Protein AF-A0A8J6TR91-F1 (afdb_monomer_lite)

Organism: NCBI:txid1987501

Sequence (189 aa):
MDRKFLSDLGLEKEAIDKILDQNGSEITTLKTQIKTKEVEIGTLRADLTDANNKVADLSKVDVEDLQTQLANEKAARVKDRQTWNLSSVLTKAGCKDTDYVMYKLGDNVEFDENGAVKDPEALLSSVKEAYASQFEAEQPGGTGSIGNFQRNRSTGKTITKEEFKAMGYLDRAKLQSDDPDTYNELAKE

Structure (mmCIF, N/CA/C/O backbone):
data_AF-A0A8J6TR91-F1
#
_entry.id   AF-A0A8J6TR91-F1
#
loop_
_atom_site.group_PDB
_atom_site.id
_atom_site.type_symbol
_atom_site.label_atom_id
_atom_site.label_alt_id
_atom_site.label_comp_id
_atom_site.label_asym_id
_atom_site.label_entity_id
_atom_site.label_seq_id
_atom_site.pdbx_PDB_ins_code
_atom_site.Cartn_x
_atom_site.Cartn_y
_atom_site.Cartn_z
_atom_site.occupancy
_atom_site.B_iso_or_equiv
_atom_site.auth_seq_id
_atom_site.auth_comp_id
_atom_site.auth_asym_id
_atom_site.auth_atom_id
_atom_site.pdbx_PDB_model_num
ATOM 1 N N . MET A 1 1 ? -33.394 -7.159 51.430 1.00 92.94 1 MET A N 1
ATOM 2 C CA . MET A 1 1 ? -33.947 -8.010 52.502 1.00 92.94 1 MET A CA 1
ATOM 3 C C . MET A 1 1 ? -34.757 -7.130 53.444 1.00 92.94 1 MET A C 1
ATOM 5 O O . MET A 1 1 ? -34.361 -5.987 53.636 1.00 92.94 1 MET A O 1
ATOM 9 N N . ASP A 1 2 ? -35.878 -7.610 53.981 1.00 94.62 2 ASP A N 1
ATOM 10 C CA . ASP A 1 2 ? -36.771 -6.801 54.821 1.00 94.62 2 ASP A CA 1
ATOM 11 C C . ASP A 1 2 ? -36.703 -7.233 56.296 1.00 94.62 2 ASP A C 1
ATOM 13 O O . ASP A 1 2 ? -36.766 -8.422 56.613 1.00 94.62 2 ASP A O 1
ATOM 17 N N . ARG A 1 3 ? -36.558 -6.261 57.206 1.00 95.88 3 ARG A N 1
ATOM 18 C CA . ARG A 1 3 ? -36.433 -6.515 58.650 1.00 95.88 3 ARG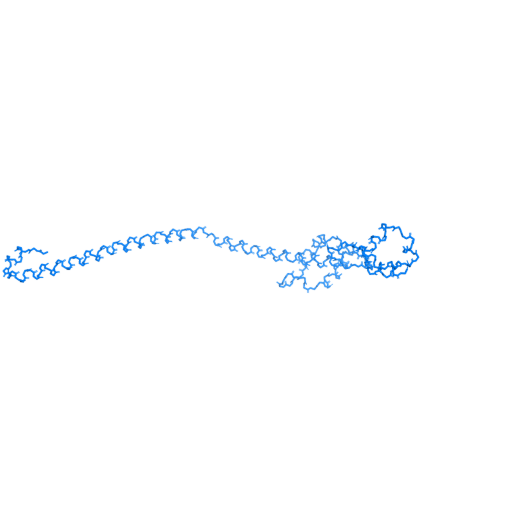 A CA 1
ATOM 19 C C . ARG A 1 3 ? -37.705 -7.135 59.237 1.00 95.88 3 ARG A C 1
ATOM 21 O O . ARG A 1 3 ? -37.605 -8.012 60.092 1.00 95.88 3 ARG A O 1
ATOM 28 N N . LYS A 1 4 ? -38.883 -6.687 58.795 1.00 94.88 4 LYS A N 1
ATOM 29 C CA . LYS A 1 4 ? -40.178 -7.192 59.259 1.00 94.88 4 LYS A CA 1
ATOM 30 C C . LYS A 1 4 ? -40.368 -8.641 58.824 1.00 94.88 4 LYS A C 1
ATOM 32 O O . LYS A 1 4 ? -40.721 -9.458 59.661 1.00 94.88 4 LYS A O 1
ATOM 37 N N . PHE A 1 5 ? -40.029 -8.975 57.579 1.00 96.56 5 PHE A N 1
ATOM 38 C CA . PHE A 1 5 ? -40.054 -10.362 57.097 1.00 96.56 5 PHE A CA 1
ATOM 39 C C . PHE A 1 5 ? -39.220 -11.305 57.981 1.00 96.56 5 PHE A C 1
ATOM 41 O O . PHE A 1 5 ? -39.680 -12.384 58.340 1.00 96.56 5 PHE A O 1
ATOM 48 N N . LEU A 1 6 ? -38.016 -10.886 58.384 1.00 96.81 6 LEU A N 1
ATOM 49 C CA . LEU A 1 6 ? -37.145 -11.705 59.234 1.00 96.81 6 LEU A CA 1
ATOM 50 C C . LEU A 1 6 ? -37.623 -11.792 60.687 1.00 96.81 6 LEU A C 1
ATOM 52 O O . LEU A 1 6 ? -37.506 -12.846 61.309 1.00 96.81 6 LEU A O 1
ATOM 56 N N . SER A 1 7 ? -38.192 -10.707 61.215 1.00 95.38 7 SER A N 1
ATOM 57 C CA . SER A 1 7 ? -38.821 -10.705 62.538 1.00 95.38 7 SER A CA 1
ATOM 58 C C . SER A 1 7 ? -40.053 -11.610 62.578 1.00 95.38 7 SER A C 1
ATOM 60 O O . SER A 1 7 ? -40.246 -12.326 63.557 1.00 95.38 7 SER A O 1
ATOM 62 N N . ASP A 1 8 ? -40.868 -11.604 61.521 1.00 97.19 8 ASP A N 1
ATOM 63 C CA . ASP A 1 8 ? -42.076 -12.428 61.403 1.00 97.19 8 ASP A CA 1
ATOM 64 C C . ASP A 1 8 ? -41.725 -13.934 61.262 1.00 97.19 8 ASP A C 1
ATOM 66 O O . ASP A 1 8 ? -42.541 -14.790 61.594 1.00 97.19 8 ASP A O 1
ATOM 70 N N . LEU A 1 9 ? -40.489 -14.271 60.855 1.00 95.94 9 LEU A N 1
ATOM 71 C CA . LEU A 1 9 ? -39.925 -15.634 60.875 1.00 95.94 9 LEU A CA 1
ATOM 72 C C . LEU A 1 9 ? -39.385 -16.068 62.253 1.00 95.94 9 LEU A C 1
ATOM 74 O O . LEU A 1 9 ? -38.909 -17.194 62.395 1.00 95.94 9 LEU A O 1
ATOM 78 N N . GLY A 1 10 ? -39.444 -15.196 63.265 1.00 96.19 10 GLY A N 1
ATOM 79 C CA . GLY A 1 10 ? -39.001 -15.499 64.629 1.00 96.19 10 GLY A CA 1
ATOM 80 C C . GLY A 1 10 ? -37.488 -15.411 64.849 1.00 96.19 10 GLY A C 1
ATOM 81 O O . GLY A 1 10 ? -36.987 -15.965 65.825 1.00 96.19 10 GLY A O 1
ATOM 82 N N . LEU A 1 11 ? -36.746 -14.737 63.965 1.00 96.50 11 LEU A N 1
ATOM 83 C CA . LEU A 1 11 ? -35.308 -14.524 64.142 1.00 96.50 11 LEU A CA 1
ATOM 84 C C . LEU A 1 11 ? -35.030 -13.472 65.223 1.00 96.50 11 LEU A C 1
ATOM 86 O O . LEU A 1 11 ? -35.723 -12.460 65.336 1.00 96.50 11 LEU A O 1
ATOM 90 N N . GLU A 1 12 ? -33.964 -13.680 65.992 1.00 96.81 12 GLU A N 1
ATOM 91 C CA . GLU A 1 12 ? -33.518 -12.710 66.990 1.00 96.81 12 GLU A CA 1
ATOM 92 C C . GLU A 1 12 ? -32.889 -11.472 66.340 1.00 96.81 12 GLU A C 1
ATOM 94 O O . GLU A 1 12 ? -32.258 -11.548 65.283 1.00 96.81 12 GLU A O 1
ATOM 99 N N . LYS A 1 13 ? -33.003 -10.320 67.012 1.00 95.88 13 LYS A N 1
ATOM 100 C CA . LYS A 1 13 ? -32.543 -9.017 66.506 1.00 95.88 13 LYS A CA 1
ATOM 101 C C . LYS A 1 13 ? -31.093 -9.035 66.005 1.00 95.88 13 LYS A C 1
ATOM 103 O O . LYS A 1 13 ? -30.819 -8.488 64.944 1.00 95.88 13 LYS A O 1
ATOM 108 N N . GLU A 1 14 ? -30.183 -9.686 66.727 1.00 96.94 14 GLU A N 1
ATOM 109 C CA . GLU A 1 14 ? -28.769 -9.749 66.338 1.00 96.94 14 GLU A CA 1
ATOM 110 C C . GLU A 1 14 ? -28.552 -10.556 65.045 1.00 96.94 14 GLU A C 1
ATOM 112 O O . GLU A 1 14 ? -27.751 -10.169 64.193 1.00 96.94 14 GLU A O 1
ATOM 117 N N . ALA A 1 15 ? -29.289 -11.656 64.862 1.00 96.88 15 ALA A N 1
ATOM 118 C CA . ALA A 1 15 ? -29.244 -12.438 63.628 1.00 96.88 15 ALA A CA 1
ATOM 119 C C . ALA A 1 15 ? -29.830 -11.645 62.451 1.00 96.88 15 ALA A C 1
ATOM 121 O O . ALA A 1 15 ? -29.266 -11.653 61.358 1.00 96.88 15 ALA A O 1
ATOM 122 N N . ILE A 1 16 ? -30.925 -10.916 62.688 1.00 97.31 16 ILE A N 1
ATOM 123 C CA . ILE A 1 16 ? -31.536 -10.027 61.697 1.00 97.31 16 ILE A CA 1
ATOM 124 C C . ILE A 1 16 ? -30.546 -8.946 61.252 1.00 97.31 16 ILE A C 1
ATOM 126 O O . ILE A 1 16 ? -30.382 -8.743 60.051 1.00 97.31 16 ILE A O 1
ATOM 130 N N . ASP A 1 17 ? -29.875 -8.278 62.192 1.00 97.06 17 ASP A N 1
ATOM 131 C CA . ASP A 1 17 ? -28.919 -7.213 61.881 1.00 97.06 17 ASP A CA 1
ATOM 132 C C . ASP A 1 17 ? -27.744 -7.755 61.044 1.00 97.06 17 ASP A C 1
ATOM 134 O O . ASP A 1 17 ? -27.469 -7.216 59.973 1.00 97.06 17 ASP A O 1
ATOM 138 N N . LYS A 1 18 ? -27.163 -8.909 61.414 1.00 97.50 18 LYS A N 1
ATOM 139 C CA . LYS A 1 18 ? -26.111 -9.578 60.615 1.00 97.50 18 LYS A CA 1
ATOM 140 C C . LYS A 1 18 ? -26.565 -9.918 59.191 1.00 97.50 18 LYS A C 1
ATOM 142 O O . LYS A 1 18 ? -25.809 -9.722 58.241 1.00 97.50 18 LYS A O 1
ATOM 147 N N . ILE A 1 19 ? -27.790 -10.428 59.025 1.00 96.81 19 ILE A N 1
ATOM 148 C CA . ILE A 1 19 ? -28.344 -10.771 57.705 1.00 96.81 19 ILE A CA 1
ATOM 149 C C . ILE A 1 19 ? -28.538 -9.515 56.851 1.00 96.81 19 ILE A C 1
ATOM 151 O O . ILE A 1 19 ? -28.225 -9.525 55.660 1.00 96.81 19 ILE A O 1
ATOM 155 N N . LEU A 1 20 ? -29.074 -8.441 57.435 1.00 96.44 20 LEU A N 1
ATOM 156 C CA . LEU A 1 20 ? -29.301 -7.187 56.719 1.00 96.44 20 LEU A CA 1
ATOM 157 C C . LEU A 1 20 ? -27.981 -6.527 56.313 1.00 96.44 20 LEU A C 1
ATOM 159 O O . LEU A 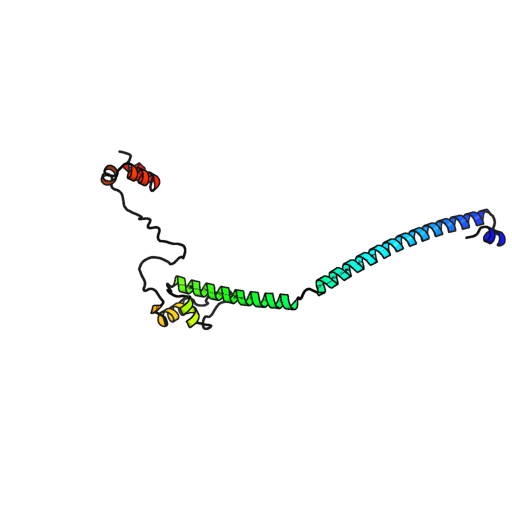1 20 ? -27.883 -6.058 55.179 1.00 96.44 20 LEU A O 1
ATOM 163 N N . ASP A 1 21 ? -26.974 -6.553 57.184 1.00 97.19 21 ASP A N 1
ATOM 164 C CA . ASP A 1 21 ? -25.640 -6.019 56.899 1.00 97.19 21 ASP A CA 1
ATOM 165 C C . ASP A 1 21 ? -24.957 -6.798 55.769 1.00 97.19 21 ASP A C 1
ATOM 167 O O . ASP A 1 21 ? -24.499 -6.203 54.788 1.00 97.19 21 ASP A O 1
ATOM 171 N N . GLN A 1 22 ? -24.963 -8.135 55.844 1.00 97.00 22 GLN A N 1
ATOM 172 C CA . GLN A 1 22 ? -24.424 -8.992 54.787 1.00 97.00 22 GLN A CA 1
ATOM 173 C C . GLN A 1 22 ? -25.159 -8.762 53.459 1.00 97.00 22 GLN A C 1
ATOM 175 O O . GLN A 1 22 ? -24.526 -8.553 52.424 1.00 97.00 22 GLN A O 1
ATOM 180 N N . ASN A 1 23 ? -26.496 -8.715 53.482 1.00 96.81 23 ASN A N 1
ATOM 181 C CA . ASN A 1 23 ? -27.293 -8.469 52.282 1.00 96.81 23 ASN A CA 1
ATOM 182 C C . ASN A 1 23 ? -27.033 -7.075 51.690 1.00 96.81 23 ASN A C 1
ATOM 184 O O . ASN A 1 23 ? -26.946 -6.930 50.472 1.00 96.81 23 ASN A O 1
ATOM 188 N N . GLY A 1 24 ? -26.891 -6.047 52.530 1.00 97.38 24 GLY A N 1
ATOM 189 C CA . GLY A 1 24 ? -26.554 -4.691 52.098 1.00 97.38 24 GLY A CA 1
ATOM 190 C C . GLY A 1 24 ? -25.174 -4.617 51.438 1.00 97.38 24 GLY A C 1
ATOM 191 O O . GLY A 1 24 ? -25.024 -3.988 50.383 1.00 97.38 24 GLY A O 1
ATOM 192 N N . SER A 1 25 ? -24.190 -5.310 52.013 1.00 97.44 25 SER A N 1
ATOM 193 C CA . SER A 1 25 ? -22.836 -5.444 51.462 1.00 97.44 25 SER A CA 1
ATOM 194 C C . SER A 1 25 ? -22.834 -6.148 50.097 1.00 97.44 25 SER A C 1
ATOM 196 O O . SER A 1 25 ? -22.283 -5.631 49.118 1.00 97.44 25 SER A O 1
ATOM 198 N N . GLU A 1 26 ? -23.533 -7.280 49.986 1.00 98.00 26 GLU A N 1
ATOM 199 C CA . GLU A 1 26 ? -23.665 -8.036 48.735 1.00 98.00 26 GLU A CA 1
ATOM 200 C C . GLU A 1 26 ? -24.376 -7.228 47.644 1.00 98.00 26 GLU A C 1
ATOM 202 O O . GLU A 1 26 ? -23.891 -7.155 46.515 1.00 98.00 26 GLU A O 1
ATOM 207 N N . ILE A 1 27 ? -25.483 -6.551 47.974 1.00 98.06 27 ILE A N 1
ATOM 208 C CA . ILE A 1 27 ? -26.209 -5.688 47.029 1.00 98.06 27 ILE A CA 1
ATOM 209 C C . ILE A 1 27 ? -25.307 -4.564 46.515 1.00 98.06 27 ILE A C 1
ATOM 211 O O . ILE A 1 27 ? -25.344 -4.237 45.327 1.00 98.06 27 ILE A O 1
ATOM 215 N N . THR A 1 28 ? -24.499 -3.962 47.386 1.00 97.62 28 THR A N 1
ATOM 216 C CA . THR A 1 28 ? -23.577 -2.884 47.002 1.00 97.62 28 THR A CA 1
ATOM 217 C C . THR A 1 28 ? -22.482 -3.403 46.070 1.00 97.62 28 THR A C 1
ATOM 219 O O . THR A 1 28 ? -22.205 -2.787 45.035 1.00 97.62 28 THR A O 1
ATOM 222 N N . THR A 1 29 ? -21.927 -4.577 46.377 1.00 98.44 29 THR A N 1
ATOM 223 C CA . THR A 1 29 ? -20.947 -5.270 45.530 1.00 98.44 29 THR A CA 1
ATOM 224 C C . THR A 1 29 ? -21.528 -5.587 44.151 1.00 98.44 29 THR A C 1
ATOM 226 O O . THR A 1 29 ? -20.952 -5.195 43.136 1.00 98.44 29 THR A O 1
ATOM 229 N N . LEU A 1 30 ? -22.709 -6.211 44.092 1.00 98.50 30 LEU A N 1
ATOM 230 C CA . LEU A 1 30 ? -23.376 -6.559 42.834 1.00 98.50 30 LEU A CA 1
ATOM 231 C C . LEU A 1 30 ? -23.727 -5.319 42.005 1.00 98.50 30 LEU A C 1
ATOM 233 O O . LEU A 1 30 ? -23.482 -5.298 40.802 1.00 98.50 30 LEU A O 1
ATOM 237 N N . LYS A 1 31 ? -24.237 -4.250 42.632 1.00 98.44 31 LYS A N 1
ATOM 238 C CA . LYS A 1 31 ? -24.499 -2.975 41.940 1.00 98.44 31 LYS A CA 1
ATOM 239 C C . LYS A 1 31 ? -23.236 -2.387 41.323 1.00 98.44 31 LYS A C 1
ATOM 241 O O . LYS A 1 31 ? -23.297 -1.825 40.234 1.00 98.44 31 LYS A O 1
ATOM 246 N N . THR A 1 32 ? -22.106 -2.508 42.012 1.00 98.50 32 THR A N 1
ATOM 247 C CA . THR A 1 32 ? -20.815 -2.039 41.501 1.00 98.50 32 THR A CA 1
ATOM 248 C C . THR A 1 32 ? -20.393 -2.859 40.288 1.00 98.50 32 THR A C 1
ATOM 250 O O . THR A 1 32 ? -20.104 -2.285 39.244 1.00 98.50 32 THR A O 1
ATOM 253 N N . GLN A 1 33 ? -20.463 -4.189 40.381 1.00 98.50 33 GLN A N 1
ATOM 254 C CA . GLN A 1 33 ? -20.150 -5.084 39.264 1.00 98.50 33 GLN A CA 1
ATOM 255 C C . GLN A 1 33 ? -21.047 -4.844 38.043 1.00 98.50 33 GLN A C 1
ATOM 257 O O . GLN A 1 33 ? -20.547 -4.843 36.921 1.00 98.50 33 GLN A O 1
ATOM 262 N N . ILE A 1 34 ? -22.350 -4.611 38.243 1.00 98.62 34 ILE A N 1
ATOM 263 C CA . ILE A 1 34 ? -23.286 -4.289 37.154 1.00 98.62 34 ILE A CA 1
ATOM 264 C C . ILE A 1 34 ? -22.860 -2.999 36.454 1.00 98.62 34 ILE A C 1
ATOM 266 O O . ILE A 1 34 ? -22.709 -3.006 35.237 1.00 98.62 34 ILE A O 1
ATOM 270 N N . LYS A 1 35 ? -22.578 -1.926 37.204 1.00 98.50 35 LYS A N 1
ATOM 271 C CA . LYS A 1 35 ? -22.111 -0.657 36.622 1.00 98.50 35 LYS A CA 1
ATOM 272 C C . LYS A 1 35 ? -20.800 -0.819 35.856 1.00 98.50 35 LYS A C 1
ATOM 274 O O . LYS A 1 35 ? -20.659 -0.272 34.769 1.00 98.50 35 LYS A O 1
ATOM 279 N N . THR A 1 36 ? -19.851 -1.584 36.396 1.00 98.56 36 THR A N 1
ATOM 280 C CA . THR A 1 36 ? -18.596 -1.889 35.695 1.00 98.56 36 THR A CA 1
ATOM 281 C C . THR A 1 36 ? -18.868 -2.612 34.377 1.00 98.56 36 THR A C 1
ATOM 283 O O . THR A 1 36 ? -18.360 -2.195 33.341 1.00 98.56 36 THR A O 1
ATOM 286 N N . LYS A 1 37 ? -19.732 -3.634 34.387 1.00 98.62 37 LYS A N 1
ATOM 287 C CA . LYS A 1 37 ? -20.108 -4.375 33.175 1.00 98.62 37 LYS A CA 1
ATOM 288 C C . LYS A 1 37 ? -20.860 -3.518 32.158 1.00 98.62 37 LYS A C 1
ATOM 290 O O . LYS A 1 37 ? -20.650 -3.687 30.964 1.00 98.62 37 LYS A O 1
ATOM 295 N N . GLU A 1 38 ? -21.716 -2.600 32.598 1.00 98.62 38 GLU A N 1
ATOM 296 C CA . GLU A 1 38 ? -22.402 -1.654 31.709 1.00 98.62 38 GLU A CA 1
ATOM 297 C C . GLU A 1 38 ? -21.405 -0.747 30.979 1.00 98.62 38 GLU A C 1
ATOM 299 O O . GLU A 1 38 ? -21.530 -0.550 29.769 1.00 98.62 38 GLU A O 1
ATOM 304 N N . VAL A 1 39 ? -20.385 -0.254 31.689 1.00 98.56 39 VAL A N 1
ATOM 305 C CA . VAL A 1 39 ? -19.296 0.531 31.090 1.00 98.56 39 VAL A CA 1
ATOM 306 C C . VAL A 1 39 ? -18.490 -0.319 30.105 1.00 98.56 39 VAL A C 1
ATOM 308 O O . VAL A 1 39 ? -18.292 0.110 28.972 1.00 98.56 39 VAL A O 1
ATOM 311 N N . GLU A 1 40 ? -18.084 -1.534 30.488 1.00 98.56 40 GLU A N 1
ATOM 312 C CA . GLU A 1 40 ? -17.349 -2.457 29.606 1.00 98.56 40 GLU A CA 1
ATOM 313 C C . GLU A 1 40 ? -18.126 -2.767 28.319 1.00 98.56 40 GLU A C 1
ATOM 315 O O . GLU A 1 40 ? -17.570 -2.703 27.224 1.00 98.56 40 GLU A O 1
ATOM 320 N N . ILE A 1 41 ? -19.427 -3.054 28.429 1.00 98.62 41 ILE A N 1
ATOM 321 C CA . ILE A 1 41 ? -20.302 -3.296 27.274 1.00 98.62 41 ILE A CA 1
ATOM 322 C C . ILE A 1 41 ? -20.395 -2.048 26.391 1.00 98.62 41 ILE A C 1
ATOM 324 O O . ILE A 1 41 ? -20.398 -2.170 25.165 1.00 98.62 41 ILE A O 1
ATOM 328 N N . GLY A 1 42 ? -20.476 -0.858 26.991 1.00 98.62 42 GLY A N 1
ATOM 329 C CA . GLY A 1 42 ? -20.469 0.411 26.265 1.00 98.62 42 GLY A CA 1
ATOM 330 C C . GLY A 1 42 ? -19.198 0.589 25.435 1.00 98.62 42 GLY A C 1
ATOM 331 O O . GLY A 1 42 ? -19.287 0.836 24.233 1.00 98.62 42 GLY A O 1
ATOM 332 N N . THR A 1 43 ? -18.034 0.381 26.053 1.00 98.56 43 THR A N 1
ATOM 333 C CA . THR A 1 43 ? -16.730 0.455 25.379 1.00 98.56 43 THR A CA 1
ATOM 334 C C . THR A 1 43 ? -16.622 -0.568 24.251 1.00 98.56 43 THR A C 1
ATOM 336 O O . THR A 1 43 ? -16.338 -0.196 23.118 1.00 98.56 43 THR A O 1
ATOM 339 N N . LEU A 1 44 ? -16.956 -1.838 24.507 1.00 98.75 44 LEU A N 1
ATOM 340 C CA . LEU A 1 44 ? -16.882 -2.895 23.491 1.00 98.75 44 LEU A CA 1
ATOM 341 C C . LEU A 1 44 ? -17.790 -2.625 22.283 1.00 98.75 44 LEU A C 1
ATOM 343 O O . LEU A 1 44 ? -17.444 -2.972 21.155 1.00 98.75 44 LEU A O 1
ATOM 347 N N . ARG A 1 45 ? -18.958 -2.004 22.491 1.00 98.62 45 ARG A N 1
ATOM 348 C CA . ARG A 1 45 ? -19.850 -1.605 21.391 1.00 98.62 45 ARG A CA 1
ATOM 349 C C . ARG A 1 45 ? -19.269 -0.468 20.554 1.00 98.62 45 ARG A C 1
ATOM 351 O O . ARG A 1 45 ? -19.436 -0.488 19.333 1.00 98.62 45 ARG A O 1
ATOM 358 N N . ALA A 1 46 ? -18.614 0.500 21.191 1.00 98.56 46 ALA A N 1
ATOM 359 C CA . ALA A 1 46 ? -17.918 1.572 20.488 1.00 98.56 46 ALA A CA 1
ATOM 360 C C . ALA A 1 46 ? -16.759 1.003 19.655 1.00 98.56 46 ALA A C 1
ATOM 362 O O . ALA A 1 46 ? -16.733 1.203 18.443 1.00 98.56 46 ALA A O 1
ATOM 363 N N . ASP A 1 47 ? -15.906 0.175 20.264 1.00 98.50 47 ASP A N 1
ATOM 364 C CA . ASP A 1 47 ? -14.777 -0.471 19.587 1.00 98.50 47 ASP A CA 1
ATOM 365 C C . ASP A 1 47 ? -15.228 -1.322 18.393 1.00 98.50 47 ASP A C 1
ATOM 367 O O . ASP A 1 47 ? -14.619 -1.285 17.324 1.00 98.50 47 ASP A O 1
ATOM 371 N N . LEU A 1 48 ? -16.327 -2.070 18.543 1.00 98.56 48 LEU A N 1
ATOM 372 C CA . LEU A 1 48 ? -16.893 -2.881 17.466 1.00 98.56 48 LEU A CA 1
ATOM 373 C C . LEU A 1 48 ? -17.438 -2.018 16.321 1.00 98.56 48 LEU A C 1
ATOM 375 O O . LEU A 1 48 ? -17.300 -2.382 15.155 1.00 98.56 48 LEU A O 1
ATOM 379 N N . THR A 1 49 ? -18.030 -0.867 16.637 1.00 98.50 49 THR A N 1
ATOM 380 C CA . THR A 1 49 ? -18.493 0.093 15.626 1.00 98.50 49 THR A CA 1
ATOM 381 C C . THR A 1 49 ? -17.309 0.670 14.852 1.00 98.50 49 THR A C 1
ATOM 383 O O . THR A 1 49 ? -17.318 0.664 13.621 1.00 98.50 49 THR A O 1
ATOM 386 N N . ASP A 1 50 ? -16.255 1.083 15.553 1.00 98.44 50 ASP A N 1
ATOM 387 C CA . ASP A 1 50 ? -15.037 1.612 14.940 1.00 98.44 50 ASP A CA 1
ATOM 388 C C . ASP A 1 50 ? -14.318 0.562 14.087 1.00 98.44 50 ASP A C 1
ATOM 390 O O . ASP A 1 50 ? -13.863 0.858 12.979 1.00 98.44 50 ASP A O 1
ATOM 394 N N . ALA A 1 51 ? -14.239 -0.681 14.567 1.00 98.44 51 ALA A N 1
ATOM 395 C CA . ALA A 1 51 ? -13.673 -1.794 13.816 1.00 98.44 51 ALA A CA 1
ATOM 396 C C . ALA A 1 51 ? -14.472 -2.072 12.535 1.00 98.44 51 ALA A C 1
ATOM 398 O O . ALA A 1 51 ? -13.880 -2.198 11.463 1.00 98.44 51 ALA A O 1
ATOM 399 N N . ASN A 1 52 ? -15.804 -2.101 12.617 1.00 98.25 52 ASN A N 1
ATOM 400 C CA . ASN A 1 52 ? -16.662 -2.302 11.450 1.00 98.25 52 ASN A CA 1
ATOM 401 C C . ASN A 1 52 ? -16.517 -1.174 10.424 1.00 98.25 52 ASN A C 1
ATOM 403 O O . ASN A 1 52 ? -16.452 -1.451 9.228 1.00 98.25 52 ASN A O 1
ATOM 407 N N . ASN A 1 53 ? -16.400 0.079 10.872 1.00 98.12 53 ASN A N 1
ATOM 408 C CA . ASN A 1 53 ? -16.155 1.212 9.979 1.00 98.12 53 ASN A CA 1
ATOM 409 C C . ASN A 1 53 ? -14.806 1.076 9.256 1.00 98.12 53 ASN A C 1
ATOM 411 O O . ASN A 1 53 ? -14.749 1.216 8.037 1.00 98.12 53 ASN A O 1
ATOM 415 N N . LYS A 1 54 ? -13.736 0.704 9.974 1.00 98.00 54 LYS A N 1
ATOM 416 C CA . LYS A 1 54 ? -12.417 0.446 9.366 1.00 98.00 54 LYS A CA 1
ATOM 417 C C . LYS A 1 54 ? -12.461 -0.693 8.346 1.00 98.00 54 LYS A C 1
ATOM 419 O O . LYS A 1 54 ? -11.848 -0.585 7.288 1.00 98.00 54 LYS A O 1
ATOM 424 N N . VAL A 1 55 ? -13.186 -1.773 8.642 1.00 97.81 55 VAL A N 1
ATOM 425 C CA . VAL A 1 55 ? -13.378 -2.892 7.704 1.00 97.81 55 VAL A CA 1
ATOM 426 C C . VAL A 1 55 ? -14.149 -2.438 6.465 1.00 97.81 55 VAL A C 1
ATOM 428 O O . VAL A 1 55 ? -13.752 -2.772 5.350 1.00 97.81 55 VAL A O 1
ATOM 431 N N . ALA A 1 56 ? -15.205 -1.641 6.635 1.00 97.25 56 ALA A N 1
ATOM 432 C CA . ALA A 1 56 ? -15.965 -1.088 5.520 1.00 97.25 56 ALA A CA 1
ATOM 433 C C . ALA A 1 56 ? -15.096 -0.182 4.635 1.00 97.25 56 ALA A C 1
ATOM 435 O O . ALA A 1 56 ? -15.172 -0.274 3.412 1.00 97.25 56 ALA A O 1
ATOM 436 N N . ASP A 1 57 ? -14.233 0.645 5.221 1.00 96.94 57 ASP A N 1
ATOM 437 C CA . ASP A 1 57 ? -13.308 1.486 4.459 1.00 96.94 57 ASP A CA 1
ATOM 438 C C . ASP A 1 57 ? -12.252 0.666 3.713 1.00 96.94 57 ASP A C 1
ATOM 440 O O . ASP A 1 57 ? -12.016 0.916 2.532 1.00 96.94 57 ASP A O 1
ATOM 444 N N . LEU A 1 58 ? -11.681 -0.365 4.344 1.00 96.25 58 LEU A N 1
ATOM 445 C CA . LEU A 1 58 ? -10.750 -1.280 3.677 1.00 96.25 58 LEU A CA 1
ATOM 446 C C . LEU A 1 58 ? -11.414 -2.063 2.539 1.00 96.25 58 LEU A C 1
ATOM 448 O O . LEU A 1 58 ? -10.785 -2.284 1.512 1.00 96.25 58 LEU A O 1
ATOM 452 N N . SER A 1 59 ? -12.688 -2.437 2.681 1.00 94.00 59 SER A N 1
ATOM 453 C CA . SER A 1 59 ? -13.427 -3.162 1.637 1.00 94.00 59 SER A CA 1
ATOM 454 C C . SER A 1 59 ? -13.682 -2.341 0.369 1.00 94.00 59 SER A C 1
ATOM 456 O O . SER A 1 59 ? -13.992 -2.912 -0.671 1.00 94.00 59 SER A O 1
ATOM 458 N N . LYS A 1 60 ? -13.535 -1.010 0.438 1.00 95.56 60 LYS A N 1
ATOM 459 C CA . LYS A 1 60 ? -13.621 -0.120 -0.732 1.00 95.56 60 LYS A CA 1
ATOM 460 C C . LYS A 1 60 ? -12.325 -0.095 -1.542 1.00 95.56 60 LYS A C 1
ATOM 462 O O . LYS A 1 60 ? -12.320 0.457 -2.638 1.00 95.56 60 LYS A O 1
ATOM 467 N N . VAL A 1 61 ? -11.225 -0.617 -0.999 1.00 95.88 61 VAL A N 1
ATOM 468 C CA . VAL A 1 61 ? -9.947 -0.679 -1.708 1.00 95.88 61 VAL A CA 1
ATOM 469 C C . VAL A 1 61 ? -10.016 -1.800 -2.736 1.00 95.88 61 VAL A C 1
ATOM 471 O O . VAL A 1 61 ? -10.135 -2.971 -2.379 1.00 95.88 61 VAL A O 1
ATOM 474 N N . ASP A 1 62 ? -9.898 -1.436 -4.009 1.00 96.06 62 ASP A N 1
ATOM 475 C CA . ASP A 1 62 ? -9.818 -2.398 -5.101 1.00 96.06 62 ASP A CA 1
ATOM 476 C C . ASP A 1 62 ? -8.392 -2.957 -5.209 1.00 96.06 62 ASP A C 1
ATOM 478 O O . ASP A 1 62 ? -7.493 -2.386 -5.831 1.00 96.06 62 ASP A O 1
ATOM 482 N N . VAL A 1 63 ? -8.161 -4.068 -4.514 1.00 96.00 63 VAL A N 1
ATOM 483 C CA . VAL A 1 63 ? -6.855 -4.736 -4.494 1.00 96.00 63 VAL A CA 1
ATOM 484 C C . VAL A 1 63 ? -6.518 -5.342 -5.859 1.00 96.00 63 VAL A C 1
ATOM 486 O O . VAL A 1 63 ? -5.341 -5.383 -6.219 1.00 96.00 63 VAL A O 1
ATOM 489 N N . GLU A 1 64 ? -7.514 -5.790 -6.626 1.00 95.69 64 GLU A N 1
ATOM 490 C CA . GLU A 1 64 ? -7.303 -6.393 -7.947 1.00 95.69 64 GLU A CA 1
ATOM 491 C C . GLU A 1 64 ? -6.865 -5.339 -8.968 1.00 95.69 64 GLU A C 1
ATOM 493 O O . GLU A 1 64 ? -5.909 -5.563 -9.720 1.00 95.69 64 GLU A O 1
ATOM 498 N N . ASP A 1 65 ? -7.489 -4.159 -8.944 1.00 96.81 65 ASP A N 1
ATOM 499 C CA . ASP A 1 65 ? -7.065 -3.018 -9.755 1.00 96.81 65 ASP A CA 1
ATOM 500 C C . ASP A 1 65 ? -5.640 -2.576 -9.389 1.00 96.81 65 ASP A C 1
ATOM 502 O O . ASP A 1 65 ? -4.780 -2.472 -10.263 1.00 96.81 65 ASP A O 1
ATOM 506 N N . LEU A 1 66 ? -5.321 -2.432 -8.096 1.00 97.81 66 LEU A N 1
ATOM 507 C CA . LEU A 1 66 ? -3.961 -2.085 -7.656 1.00 97.81 66 LEU A CA 1
ATOM 508 C C . LEU A 1 66 ? -2.910 -3.111 -8.106 1.00 97.81 66 LEU A C 1
ATOM 510 O O . LEU A 1 66 ? -1.811 -2.738 -8.528 1.00 97.81 66 LEU A O 1
ATOM 514 N N . GLN A 1 67 ? -3.225 -4.406 -8.034 1.00 97.31 67 GLN A N 1
ATOM 515 C CA . GLN A 1 67 ? -2.340 -5.462 -8.530 1.00 97.31 67 GLN A CA 1
ATOM 516 C C . GLN A 1 67 ? -2.155 -5.377 -10.047 1.00 97.31 67 GLN A C 1
ATOM 518 O O . GLN A 1 67 ? -1.029 -5.514 -10.535 1.00 97.31 67 GLN A O 1
ATOM 523 N N . THR A 1 68 ? -3.232 -5.099 -10.781 1.00 97.69 68 THR A N 1
ATOM 524 C CA . THR A 1 68 ? -3.211 -4.924 -12.236 1.00 97.69 68 THR A CA 1
ATOM 525 C C . THR A 1 68 ? -2.361 -3.719 -12.633 1.00 97.69 68 THR A C 1
ATOM 527 O O . THR A 1 68 ? -1.472 -3.841 -13.477 1.00 97.69 68 THR A O 1
ATOM 530 N N . GLN A 1 69 ? -2.553 -2.572 -11.979 1.00 97.56 69 GLN A N 1
ATOM 531 C CA . GLN A 1 69 ? -1.745 -1.371 -12.193 1.00 97.56 69 GLN A CA 1
ATOM 532 C C . GLN A 1 69 ? -0.264 -1.633 -11.910 1.00 97.56 69 GLN A C 1
ATOM 534 O O . GLN A 1 69 ? 0.592 -1.265 -12.711 1.00 97.56 69 GLN A O 1
ATOM 539 N N . LEU A 1 70 ? 0.055 -2.330 -10.817 1.00 97.25 70 LEU A N 1
ATOM 540 C CA . LEU A 1 70 ? 1.434 -2.658 -10.461 1.00 97.25 70 LEU A CA 1
ATOM 541 C C . LEU A 1 70 ? 2.089 -3.619 -11.464 1.00 97.25 70 LEU A C 1
ATOM 543 O O . LEU A 1 70 ? 3.274 -3.472 -11.770 1.00 97.25 70 LEU A O 1
ATOM 547 N N . ALA A 1 71 ? 1.346 -4.596 -11.985 1.00 96.50 71 ALA A N 1
ATOM 548 C CA . ALA A 1 71 ? 1.836 -5.485 -13.035 1.00 96.50 71 ALA A CA 1
ATOM 549 C C . ALA A 1 71 ? 2.103 -4.718 -14.341 1.00 96.50 71 ALA A C 1
ATOM 551 O O . ALA A 1 71 ? 3.175 -4.871 -14.932 1.00 96.50 71 ALA A O 1
ATOM 552 N N . ASN A 1 72 ? 1.173 -3.847 -14.742 1.00 96.31 72 ASN A N 1
ATOM 553 C CA . ASN A 1 72 ? 1.306 -3.005 -15.930 1.00 96.31 72 ASN A CA 1
ATOM 554 C C . ASN A 1 72 ? 2.499 -2.049 -15.815 1.00 96.31 72 ASN A C 1
ATOM 556 O O . ASN A 1 72 ? 3.310 -1.973 -16.736 1.00 96.31 72 ASN A O 1
ATOM 560 N N . GLU A 1 73 ? 2.662 -1.387 -14.670 1.00 96.88 73 GLU A N 1
ATOM 561 C CA . GLU A 1 73 ? 3.773 -0.468 -14.412 1.00 96.88 73 GLU A CA 1
ATOM 562 C C . GLU A 1 73 ? 5.123 -1.197 -14.443 1.00 96.88 73 GLU A C 1
ATOM 564 O O . GLU A 1 73 ? 6.086 -0.720 -15.043 1.00 96.88 73 GLU A O 1
ATOM 569 N N . LYS A 1 74 ? 5.209 -2.398 -13.853 1.00 94.44 74 LYS A N 1
ATOM 570 C CA . LYS A 1 74 ? 6.422 -3.227 -13.927 1.00 94.44 74 LYS A CA 1
ATOM 571 C C . LYS A 1 74 ? 6.753 -3.617 -15.365 1.00 94.44 74 LYS A C 1
ATOM 573 O O . LYS A 1 74 ? 7.912 -3.511 -15.762 1.00 94.44 74 LYS A O 1
ATOM 578 N N . ALA A 1 75 ? 5.760 -4.044 -16.143 1.00 92.31 75 ALA A N 1
ATOM 579 C CA . ALA A 1 75 ? 5.956 -4.401 -17.544 1.00 92.31 75 ALA A CA 1
ATOM 580 C C . ALA A 1 75 ? 6.388 -3.189 -18.390 1.00 92.31 75 ALA A C 1
ATOM 582 O O . ALA A 1 75 ? 7.310 -3.305 -19.199 1.00 92.31 75 ALA A O 1
ATOM 583 N N . ALA A 1 76 ? 5.779 -2.020 -18.165 1.00 93.75 76 ALA A N 1
ATOM 584 C CA . ALA A 1 76 ? 6.160 -0.770 -18.818 1.00 93.75 76 ALA A CA 1
ATOM 585 C C . ALA A 1 76 ? 7.611 -0.387 -18.491 1.00 93.75 76 ALA A C 1
ATOM 587 O O . ALA A 1 76 ? 8.401 -0.144 -19.398 1.00 93.75 76 ALA A O 1
ATOM 588 N N . ARG A 1 77 ? 8.015 -0.465 -17.217 1.00 92.75 77 ARG A N 1
ATOM 589 C CA . ARG A 1 77 ? 9.387 -0.142 -16.788 1.00 92.75 77 ARG A CA 1
ATOM 590 C C . ARG A 1 77 ? 10.451 -1.056 -17.380 1.00 92.75 77 ARG A C 1
ATOM 592 O O . ARG A 1 77 ? 11.565 -0.599 -17.632 1.00 92.75 77 ARG A O 1
ATOM 599 N N . VAL A 1 78 ? 10.133 -2.331 -17.605 1.00 92.75 78 VAL A N 1
ATOM 600 C CA . VAL A 1 78 ? 11.040 -3.240 -18.320 1.00 92.75 78 VAL A CA 1
ATOM 601 C C . VAL A 1 78 ? 11.241 -2.754 -19.756 1.00 92.75 78 VAL A C 1
ATOM 603 O O . VAL A 1 78 ? 12.387 -2.614 -20.180 1.00 92.75 78 VAL A O 1
ATOM 606 N N . LYS A 1 79 ? 10.161 -2.416 -20.472 1.00 90.50 79 LYS A N 1
ATOM 607 C CA . LYS A 1 79 ? 10.240 -1.887 -21.845 1.00 90.50 79 LYS A CA 1
ATOM 608 C C . LYS A 1 79 ? 10.982 -0.553 -21.919 1.00 90.50 79 LYS A C 1
ATOM 610 O O . LYS A 1 79 ? 11.814 -0.369 -22.807 1.00 90.50 79 LYS A O 1
ATOM 615 N N . ASP A 1 80 ? 10.745 0.349 -20.971 1.00 93.38 80 ASP A N 1
ATOM 616 C CA . ASP A 1 80 ? 11.456 1.629 -20.889 1.00 93.38 80 ASP A CA 1
ATOM 617 C C . ASP A 1 80 ? 12.962 1.411 -20.705 1.00 93.38 80 ASP A C 1
ATOM 619 O O . ASP A 1 80 ? 13.778 2.029 -21.390 1.00 93.38 80 ASP A O 1
ATOM 623 N N . ARG A 1 81 ? 13.349 0.484 -19.816 1.00 93.62 81 ARG A N 1
ATOM 624 C CA . ARG A 1 81 ? 14.756 0.144 -19.562 1.00 93.62 81 ARG A CA 1
ATOM 625 C C . ARG A 1 81 ? 15.420 -0.473 -20.791 1.00 93.62 81 ARG A C 1
ATOM 627 O O . ARG A 1 81 ? 16.544 -0.099 -21.115 1.00 93.62 81 ARG A O 1
ATOM 634 N N . GLN A 1 82 ? 14.723 -1.372 -21.482 1.00 94.31 82 GLN A N 1
ATOM 635 C CA . GLN A 1 82 ? 15.176 -1.968 -22.741 1.00 94.31 82 GLN A CA 1
ATOM 636 C C . GLN A 1 82 ? 15.400 -0.902 -23.818 1.00 94.31 82 GLN A C 1
ATOM 638 O O . GLN A 1 82 ? 16.482 -0.827 -24.400 1.00 94.31 82 GLN A O 1
ATOM 643 N N . THR A 1 83 ? 14.418 -0.020 -24.011 1.00 94.00 83 THR A N 1
ATOM 644 C CA . THR A 1 83 ? 14.480 1.087 -24.977 1.00 94.00 83 THR A CA 1
ATOM 645 C C . THR A 1 83 ? 15.647 2.022 -24.667 1.00 94.00 83 THR A C 1
ATOM 647 O O . THR A 1 83 ? 16.443 2.346 -25.547 1.00 94.00 83 THR A O 1
ATOM 650 N N . TRP A 1 84 ? 15.807 2.411 -23.399 1.00 94.38 84 TRP A N 1
ATOM 651 C CA . TRP A 1 84 ? 16.903 3.275 -22.967 1.00 94.38 84 TRP A CA 1
ATOM 652 C C . TRP A 1 84 ? 18.275 2.622 -23.167 1.00 94.38 84 TRP A C 1
ATOM 654 O O . TRP A 1 84 ? 19.195 3.259 -23.683 1.00 94.38 84 TRP A O 1
ATOM 664 N N . ASN A 1 85 ? 18.424 1.347 -22.798 1.00 94.88 85 ASN A N 1
ATOM 665 C CA . ASN A 1 85 ? 19.680 0.619 -22.967 1.00 94.88 85 ASN A CA 1
ATOM 666 C C . ASN A 1 85 ? 20.046 0.465 -24.447 1.00 94.88 85 ASN A C 1
ATOM 668 O O . ASN A 1 85 ? 21.199 0.697 -24.812 1.00 94.88 85 ASN A O 1
ATOM 672 N N . LEU A 1 86 ? 19.080 0.125 -25.304 1.00 95.00 86 LEU A N 1
ATOM 673 C CA . LEU A 1 86 ? 19.294 0.019 -26.746 1.00 95.00 86 LEU A CA 1
ATOM 674 C C . LEU A 1 86 ? 19.681 1.373 -27.357 1.00 95.00 86 LEU A C 1
ATOM 676 O O . LEU A 1 86 ? 20.690 1.462 -28.057 1.00 95.00 86 LEU A O 1
ATOM 680 N N . SER A 1 87 ? 18.944 2.438 -27.031 1.00 93.94 87 SER A N 1
ATOM 681 C CA . SER A 1 87 ? 19.267 3.804 -27.461 1.00 93.94 87 SER A CA 1
ATOM 682 C C . SER A 1 87 ? 20.676 4.216 -27.015 1.00 93.94 87 SER A C 1
ATOM 684 O O . SER A 1 87 ? 21.451 4.749 -27.810 1.00 93.94 87 SER A O 1
ATOM 686 N N . SER A 1 88 ? 21.063 3.887 -25.778 1.00 94.19 88 SER A N 1
ATOM 687 C CA . SER A 1 88 ? 22.404 4.149 -25.238 1.00 94.19 88 SER A CA 1
ATOM 688 C C . SER A 1 88 ? 23.501 3.423 -26.023 1.00 94.19 88 SER A C 1
ATOM 690 O O . SER A 1 88 ? 24.522 4.028 -26.355 1.00 94.19 88 SER A O 1
ATOM 692 N N . VAL A 1 89 ? 23.294 2.145 -26.360 1.00 94.56 89 VAL A N 1
ATOM 693 C CA . VAL A 1 89 ? 24.232 1.350 -27.173 1.00 94.56 89 VAL A CA 1
ATOM 694 C C . VAL A 1 89 ? 24.389 1.952 -28.572 1.00 94.56 89 VAL A C 1
ATOM 696 O O . VAL A 1 89 ? 25.515 2.171 -29.018 1.00 94.56 89 VAL A O 1
ATOM 699 N N . LEU A 1 90 ? 23.279 2.281 -29.239 1.00 93.06 90 LEU A N 1
ATOM 700 C CA . LEU A 1 90 ? 23.290 2.872 -30.580 1.00 93.06 90 LEU A CA 1
ATOM 701 C C . LEU A 1 90 ? 23.943 4.260 -30.591 1.00 93.06 90 LEU A C 1
ATOM 703 O O . LEU A 1 90 ? 24.778 4.541 -31.450 1.00 93.06 90 LEU A O 1
ATOM 707 N N . THR A 1 91 ? 23.625 5.103 -29.607 1.00 92.50 91 THR A N 1
ATOM 708 C CA . THR A 1 91 ? 24.220 6.441 -29.459 1.00 92.50 91 THR A CA 1
ATOM 709 C C . THR A 1 91 ? 25.734 6.348 -29.288 1.00 92.50 91 THR A C 1
ATOM 711 O O . THR A 1 91 ? 26.481 7.024 -29.991 1.00 92.50 91 THR A O 1
ATOM 714 N N . LYS A 1 92 ? 26.214 5.466 -28.398 1.00 91.56 92 LYS A N 1
ATOM 715 C CA . LYS A 1 92 ? 27.657 5.247 -28.179 1.00 91.56 92 LYS A CA 1
ATOM 716 C C . LYS A 1 92 ? 28.372 4.744 -29.429 1.00 91.56 92 LYS A C 1
ATOM 718 O O . LYS A 1 92 ? 29.551 5.029 -29.607 1.00 91.56 92 LYS A O 1
ATOM 723 N N . ALA A 1 93 ? 27.666 4.008 -30.282 1.00 89.94 93 ALA A N 1
ATOM 724 C CA . ALA A 1 93 ? 28.188 3.514 -31.546 1.00 89.94 93 ALA A CA 1
ATOM 725 C C . ALA A 1 93 ? 28.189 4.560 -32.676 1.00 89.94 93 ALA A C 1
ATOM 727 O O . ALA A 1 93 ? 28.609 4.220 -33.785 1.00 89.94 93 ALA A O 1
ATOM 728 N N . GLY A 1 94 ? 27.736 5.792 -32.414 1.00 89.56 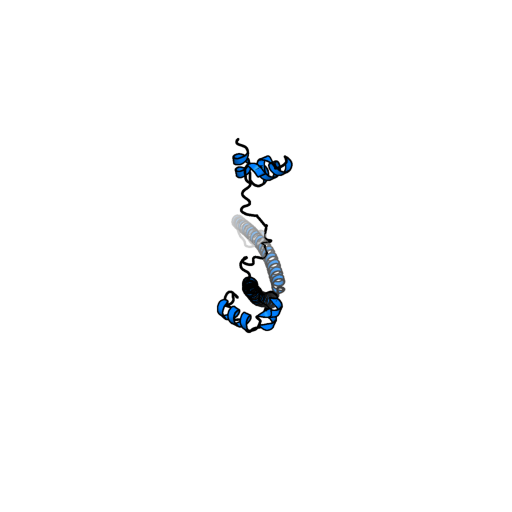94 GLY A N 1
ATOM 729 C CA . GLY A 1 94 ? 27.692 6.880 -33.394 1.00 89.56 94 GLY A CA 1
ATOM 730 C C . GLY A 1 94 ? 26.469 6.835 -34.311 1.00 89.56 94 GLY A C 1
ATOM 731 O O . GLY A 1 94 ? 26.557 7.244 -35.468 1.00 89.56 94 GLY A O 1
ATOM 732 N N . CYS A 1 95 ? 25.345 6.284 -33.841 1.00 91.88 95 CYS A N 1
ATOM 733 C CA . CYS A 1 95 ? 24.087 6.298 -34.584 1.00 91.88 95 CYS A CA 1
ATOM 734 C C . CYS A 1 95 ? 23.496 7.718 -34.624 1.00 91.88 95 CYS A C 1
ATOM 736 O O . CYS A 1 95 ? 23.260 8.323 -33.581 1.00 91.88 95 CYS A O 1
ATOM 738 N N . LYS A 1 96 ? 23.223 8.226 -35.828 1.00 91.06 96 LYS A N 1
ATOM 739 C CA . LYS A 1 96 ? 22.674 9.565 -36.096 1.00 91.06 96 LYS A CA 1
ATOM 740 C C . LYS A 1 96 ? 21.197 9.677 -35.729 1.00 91.06 96 LYS A C 1
ATOM 742 O O . LYS A 1 96 ? 20.777 10.708 -35.219 1.00 91.06 96 LYS A O 1
ATOM 747 N N . ASP A 1 97 ? 20.426 8.626 -35.999 1.00 92.00 97 ASP A N 1
ATOM 748 C CA . ASP A 1 97 ? 19.001 8.548 -35.678 1.00 92.00 97 ASP A CA 1
ATOM 749 C C . ASP A 1 97 ? 18.715 7.221 -34.971 1.00 92.00 97 ASP A C 1
ATOM 751 O O . ASP A 1 97 ? 18.488 6.179 -35.595 1.00 92.00 97 ASP A O 1
ATOM 755 N N . THR A 1 98 ? 18.806 7.244 -33.641 1.00 93.69 98 THR A N 1
ATOM 756 C CA . THR A 1 98 ? 18.557 6.060 -32.815 1.00 93.69 98 THR A CA 1
ATOM 757 C C . THR A 1 98 ? 17.121 5.585 -32.925 1.00 93.69 98 THR A C 1
ATOM 759 O O . THR A 1 98 ? 16.887 4.382 -32.917 1.00 93.69 98 THR A O 1
ATOM 762 N N . ASP A 1 99 ? 16.165 6.502 -33.051 1.00 93.62 99 ASP A N 1
ATOM 763 C CA . ASP A 1 99 ? 14.741 6.181 -33.015 1.00 93.62 99 ASP A CA 1
ATOM 764 C C . ASP A 1 99 ? 14.320 5.470 -34.298 1.00 93.62 99 ASP A C 1
ATOM 766 O O . ASP A 1 99 ? 13.619 4.458 -34.247 1.00 93.62 99 ASP A O 1
ATOM 770 N N . TYR A 1 100 ? 14.830 5.918 -35.449 1.00 94.25 100 TYR A N 1
ATOM 771 C CA . TYR A 1 100 ? 14.642 5.223 -36.717 1.00 94.25 100 TYR A CA 1
ATOM 772 C C . TYR A 1 100 ? 15.232 3.810 -36.691 1.00 94.25 100 TYR A C 1
ATOM 774 O O . TYR A 1 100 ? 14.569 2.856 -37.106 1.00 94.25 100 TYR A O 1
ATOM 782 N N . VAL A 1 101 ? 16.463 3.648 -36.194 1.00 93.75 101 VAL A N 1
ATOM 783 C CA . VAL A 1 101 ? 17.111 2.330 -36.124 1.00 93.75 101 VAL A CA 1
ATOM 784 C C . VAL A 1 101 ? 16.379 1.408 -35.147 1.00 93.75 101 VAL A C 1
ATOM 786 O O . VAL A 1 101 ? 16.097 0.267 -35.501 1.00 93.75 101 VAL A O 1
ATOM 789 N N . MET A 1 102 ? 15.985 1.893 -33.966 1.00 94.19 102 MET A N 1
ATOM 790 C CA . MET A 1 102 ? 15.174 1.120 -33.017 1.00 94.19 102 MET A CA 1
ATOM 791 C C . MET A 1 102 ? 13.824 0.712 -33.617 1.00 94.19 102 MET A C 1
ATOM 793 O O . MET A 1 102 ? 13.440 -0.450 -33.510 1.00 94.19 102 MET A O 1
ATOM 797 N N . TYR A 1 103 ? 13.139 1.619 -34.321 1.00 94.38 103 TYR A N 1
ATOM 798 C CA . TYR A 1 103 ? 11.891 1.312 -35.026 1.00 94.38 103 TYR A CA 1
ATOM 799 C C . TYR A 1 103 ? 12.073 0.213 -36.083 1.00 94.38 103 TYR A C 1
ATOM 801 O O . TYR A 1 103 ? 11.212 -0.651 -36.241 1.00 94.38 103 TYR A O 1
ATOM 809 N N . LYS A 1 104 ? 13.200 0.222 -36.805 1.00 93.19 104 LYS A N 1
ATOM 810 C CA . LYS A 1 104 ? 13.519 -0.806 -37.804 1.00 93.19 104 LYS A CA 1
ATOM 811 C C . LYS A 1 104 ? 13.919 -2.146 -37.195 1.00 93.19 104 LYS A C 1
ATOM 813 O O . LYS A 1 104 ? 13.651 -3.177 -37.809 1.00 93.19 104 LYS A O 1
ATOM 818 N N . LEU A 1 105 ? 14.546 -2.139 -36.021 1.00 91.94 105 LEU A N 1
ATOM 819 C CA . LEU A 1 105 ? 14.890 -3.358 -35.293 1.00 91.94 105 LEU A CA 1
ATOM 820 C C . LEU A 1 105 ? 13.660 -4.012 -34.661 1.00 91.94 105 LEU A C 1
ATOM 822 O O . LEU A 1 105 ? 13.566 -5.241 -34.670 1.00 91.94 105 LEU A O 1
ATOM 826 N N . GLY A 1 106 ? 12.705 -3.210 -34.182 1.00 86.94 106 GLY A N 1
ATOM 827 C CA . GLY A 1 106 ? 11.493 -3.701 -33.532 1.00 86.94 106 GLY A CA 1
ATOM 828 C C . GLY A 1 106 ? 11.821 -4.653 -32.379 1.00 86.94 106 GLY A C 1
ATOM 829 O O . GLY A 1 106 ? 12.761 -4.423 -31.620 1.00 86.94 106 GLY A O 1
ATOM 830 N N . ASP A 1 107 ? 11.087 -5.762 -32.296 1.00 84.12 107 ASP A N 1
ATOM 831 C CA . ASP A 1 107 ? 11.232 -6.759 -31.226 1.00 84.12 107 ASP A CA 1
ATOM 832 C C . ASP A 1 107 ? 12.377 -7.767 -31.458 1.00 84.12 107 ASP A C 1
ATOM 834 O O . ASP A 1 107 ? 12.525 -8.724 -30.702 1.00 84.12 107 ASP A O 1
ATOM 838 N N . ASN A 1 108 ? 13.209 -7.579 -32.490 1.00 85.44 108 ASN A N 1
ATOM 839 C CA . ASN A 1 108 ? 14.296 -8.513 -32.820 1.00 85.44 108 ASN A CA 1
ATOM 840 C C . ASN A 1 108 ? 15.539 -8.357 -31.923 1.00 85.44 108 ASN A C 1
ATOM 842 O O . ASN A 1 108 ? 16.553 -9.014 -32.155 1.00 85.44 108 ASN A O 1
ATOM 846 N N . VAL A 1 109 ? 15.498 -7.464 -30.932 1.00 90.50 109 VAL A N 1
ATOM 847 C CA . VAL A 1 109 ? 16.617 -7.220 -30.018 1.00 90.50 109 VAL A CA 1
ATOM 848 C C . VAL A 1 109 ? 16.478 -8.099 -28.785 1.00 90.50 109 VAL A C 1
ATOM 850 O O . VAL A 1 109 ? 15.486 -8.039 -28.061 1.00 90.50 109 VAL A O 1
ATOM 853 N N . GLU A 1 110 ? 17.509 -8.893 -28.512 1.00 91.69 110 GLU A N 1
ATOM 854 C CA . GLU A 1 110 ? 17.557 -9.700 -27.302 1.00 91.69 110 GLU A CA 1
ATOM 855 C C . GLU A 1 110 ? 18.101 -8.911 -26.110 1.00 91.69 110 GLU A C 1
ATOM 857 O O . GLU A 1 110 ? 19.217 -8.380 -26.136 1.00 91.69 110 GLU A O 1
ATOM 862 N N . PHE A 1 111 ? 17.328 -8.914 -25.026 1.00 93.69 111 PHE A N 1
ATOM 863 C CA . PHE A 1 111 ? 17.699 -8.303 -23.757 1.00 93.69 111 PHE A CA 1
ATOM 864 C C . PHE A 1 111 ? 17.946 -9.357 -22.675 1.00 93.69 111 PHE A C 1
ATOM 866 O O . PHE A 1 111 ? 17.353 -10.438 -22.692 1.00 93.69 111 PHE A O 1
ATOM 873 N N . ASP A 1 112 ? 18.840 -9.051 -21.743 1.00 91.25 112 ASP A N 1
ATOM 874 C CA . ASP A 1 112 ? 19.081 -9.845 -20.546 1.00 91.25 112 ASP A CA 1
ATOM 875 C C . ASP A 1 112 ? 17.996 -9.606 -19.476 1.00 91.25 112 ASP A C 1
ATOM 877 O O . ASP A 1 112 ? 17.063 -8.817 -19.653 1.00 91.25 112 ASP A O 1
ATOM 881 N N . GLU A 1 113 ? 18.125 -10.281 -18.334 1.00 87.06 113 GLU A N 1
ATOM 882 C CA . GLU A 1 113 ? 17.197 -10.161 -17.197 1.00 87.06 113 GLU A CA 1
ATOM 883 C C . GLU A 1 113 ? 17.139 -8.740 -16.608 1.00 87.06 113 GLU A C 1
ATOM 885 O O . GLU A 1 113 ? 16.162 -8.353 -15.967 1.00 87.06 113 GLU A O 1
ATOM 890 N N . ASN A 1 114 ? 18.175 -7.937 -16.849 1.00 84.81 114 ASN A N 1
ATOM 891 C CA . ASN A 1 114 ? 18.263 -6.543 -16.453 1.00 84.81 114 ASN A CA 1
ATOM 892 C C . ASN A 1 114 ? 17.777 -5.591 -17.559 1.00 84.81 114 ASN A C 1
ATOM 894 O O . ASN A 1 114 ? 17.855 -4.376 -17.395 1.00 84.81 114 ASN A O 1
ATOM 898 N N . GLY A 1 115 ? 17.269 -6.089 -18.684 1.00 88.06 115 GLY A N 1
ATOM 899 C CA . GLY A 1 115 ? 16.858 -5.258 -19.811 1.00 88.06 115 GLY A CA 1
ATOM 900 C C . GLY A 1 115 ? 18.026 -4.592 -20.544 1.00 88.06 115 GLY A C 1
ATOM 901 O O . GLY A 1 115 ? 17.792 -3.646 -21.293 1.00 88.06 115 GLY A O 1
ATOM 902 N N . ALA A 1 116 ? 19.273 -5.012 -20.317 1.00 91.81 116 ALA A N 1
ATOM 903 C CA . ALA A 1 116 ? 20.418 -4.618 -21.132 1.00 91.81 116 ALA A CA 1
ATOM 904 C C . ALA A 1 116 ? 20.483 -5.489 -22.392 1.00 91.81 116 ALA A C 1
ATOM 906 O O . ALA A 1 116 ? 19.996 -6.614 -22.398 1.00 91.81 116 ALA A O 1
ATOM 907 N N . VAL A 1 117 ? 21.057 -4.977 -23.478 1.00 93.31 117 VAL A N 1
ATOM 908 C CA . VAL A 1 117 ? 21.235 -5.761 -24.712 1.00 93.31 117 VAL A CA 1
ATOM 909 C C . VAL A 1 117 ? 22.204 -6.916 -24.426 1.00 93.31 117 VAL A C 1
ATOM 911 O O . VAL A 1 117 ? 23.301 -6.655 -23.934 1.00 93.31 117 VAL A O 1
ATOM 914 N N . LYS A 1 118 ? 21.818 -8.170 -24.719 1.00 92.38 118 LYS A N 1
ATOM 915 C CA . LYS A 1 118 ? 22.626 -9.360 -24.371 1.00 92.38 118 LYS A CA 1
ATOM 916 C C . LYS A 1 118 ? 23.995 -9.379 -25.045 1.00 92.38 118 LYS A C 1
ATOM 918 O O . LYS A 1 118 ? 24.989 -9.667 -24.390 1.00 92.38 118 LYS A O 1
ATOM 923 N N . ASP A 1 119 ? 24.027 -9.095 -26.345 1.00 92.31 119 ASP A N 1
ATOM 924 C CA . ASP A 1 119 ? 25.254 -9.048 -27.144 1.00 92.31 119 ASP A CA 1
ATOM 925 C C . ASP A 1 119 ? 25.301 -7.737 -27.944 1.00 92.31 119 ASP A C 1
ATOM 927 O O . ASP A 1 119 ? 24.857 -7.670 -29.097 1.00 92.31 119 ASP A O 1
ATOM 931 N N . PRO A 1 120 ? 25.774 -6.648 -27.312 1.00 92.50 120 PRO A N 1
ATOM 932 C CA . PRO A 1 120 ? 25.829 -5.344 -27.955 1.00 92.50 120 PRO A CA 1
ATOM 933 C C . PRO A 1 120 ? 26.744 -5.327 -29.181 1.00 92.50 120 PRO A C 1
ATOM 935 O O . PRO A 1 120 ? 26.466 -4.593 -30.124 1.00 92.50 120 PRO A O 1
ATOM 938 N N . GLU A 1 121 ? 27.825 -6.110 -29.187 1.00 92.25 121 GLU A N 1
ATOM 939 C CA . GLU A 1 121 ? 28.814 -6.104 -30.269 1.00 92.25 121 GLU A CA 1
ATOM 940 C C . GLU A 1 121 ? 28.268 -6.789 -31.522 1.00 92.25 121 GLU A C 1
ATOM 942 O O . GLU A 1 121 ? 28.300 -6.198 -32.606 1.00 92.25 121 GLU A O 1
ATOM 947 N N . ALA A 1 122 ? 27.693 -7.988 -31.371 1.00 92.94 122 ALA A N 1
ATOM 948 C CA . ALA A 1 122 ? 27.065 -8.696 -32.483 1.00 92.94 122 ALA A CA 1
ATOM 949 C C . ALA A 1 122 ? 25.877 -7.908 -33.053 1.00 92.94 122 ALA A C 1
ATOM 951 O O . ALA A 1 122 ? 25.751 -7.765 -34.276 1.00 92.94 122 ALA A O 1
ATOM 952 N N . LEU A 1 123 ? 25.045 -7.323 -32.176 1.00 93.19 123 LEU A N 1
ATOM 953 C CA . LEU A 1 123 ? 23.961 -6.440 -32.597 1.00 93.19 123 LEU A CA 1
ATOM 954 C C . LEU A 1 123 ? 24.520 -5.267 -33.409 1.00 93.19 123 LEU A C 1
ATOM 956 O O . LEU A 1 123 ? 24.102 -5.064 -34.544 1.00 93.19 123 LEU A O 1
ATOM 960 N N . LEU A 1 124 ? 25.493 -4.522 -32.879 1.00 93.25 124 LEU A N 1
ATOM 961 C CA . LEU A 1 124 ? 26.057 -3.361 -33.568 1.00 93.25 124 LEU A CA 1
ATOM 962 C C . LEU A 1 124 ? 26.694 -3.713 -34.914 1.00 93.25 124 LEU A C 1
ATOM 964 O O . LEU A 1 124 ? 26.550 -2.922 -35.843 1.00 93.25 124 LEU A O 1
ATOM 968 N N . SER A 1 125 ? 27.342 -4.875 -35.050 1.00 92.00 125 SER A N 1
ATOM 969 C CA . SER A 1 125 ? 27.865 -5.338 -36.343 1.00 92.00 125 SER A CA 1
ATOM 970 C C . SER A 1 125 ? 26.737 -5.483 -37.366 1.00 92.00 125 SER A C 1
ATOM 972 O O . SER A 1 125 ? 26.771 -4.848 -38.418 1.00 92.00 125 SER A O 1
ATOM 974 N N . SER A 1 126 ? 25.683 -6.228 -37.018 1.00 90.69 126 SER A N 1
ATOM 975 C CA . SER A 1 126 ? 24.533 -6.443 -37.909 1.00 90.69 126 SER A CA 1
ATOM 976 C C . SER A 1 126 ? 23.785 -5.146 -38.246 1.00 90.69 126 SER A C 1
ATOM 978 O O . SER A 1 126 ? 23.374 -4.923 -39.384 1.00 90.69 126 SER A O 1
ATOM 980 N N . VAL A 1 127 ? 23.646 -4.246 -37.270 1.00 93.06 127 VAL A N 1
ATOM 981 C CA . VAL A 1 127 ? 22.945 -2.969 -37.429 1.00 93.06 127 VAL A CA 1
ATOM 982 C C . VAL A 1 127 ? 23.760 -2.012 -38.299 1.00 93.06 127 VAL A C 1
ATOM 984 O O . VAL A 1 127 ? 23.188 -1.330 -39.147 1.00 93.06 127 VAL A O 1
ATOM 987 N N . LYS A 1 128 ? 25.088 -1.972 -38.143 1.00 92.50 128 LYS A N 1
ATOM 988 C CA . LYS A 1 128 ? 25.977 -1.173 -39.000 1.00 92.50 128 LYS A CA 1
ATOM 989 C C . LYS A 1 128 ? 26.022 -1.702 -40.431 1.00 92.50 128 LYS A C 1
ATOM 991 O O . LYS A 1 128 ? 26.089 -0.897 -41.352 1.00 92.50 128 LYS A O 1
ATOM 996 N N . GLU A 1 129 ? 25.937 -3.015 -40.630 1.00 91.88 129 GLU A N 1
ATOM 997 C CA . GLU A 1 129 ? 25.821 -3.613 -41.966 1.00 91.88 129 GLU A CA 1
ATOM 998 C C . GLU A 1 129 ? 24.484 -3.260 -42.634 1.00 91.88 129 GLU A C 1
ATOM 1000 O O . GLU A 1 129 ? 24.461 -2.786 -43.770 1.00 91.88 129 GLU A O 1
ATOM 1005 N N . ALA A 1 130 ? 23.367 -3.433 -41.922 1.00 91.12 130 ALA A N 1
ATOM 1006 C CA . ALA A 1 130 ? 22.029 -3.202 -42.467 1.00 91.12 130 ALA A CA 1
ATOM 1007 C C . ALA A 1 130 ? 21.682 -1.710 -42.631 1.00 91.12 130 ALA A C 1
ATOM 1009 O O . ALA A 1 130 ? 20.944 -1.335 -43.545 1.00 91.12 130 ALA A O 1
ATOM 1010 N N . TYR A 1 131 ? 22.210 -0.849 -41.758 1.00 91.50 131 TYR A N 1
ATOM 1011 C CA . TYR A 1 131 ? 21.859 0.570 -41.669 1.00 91.50 131 TYR A CA 1
ATOM 1012 C C . TYR A 1 131 ? 23.094 1.477 -41.699 1.00 91.50 131 TYR A C 1
ATOM 1014 O O . TYR A 1 131 ? 23.132 2.495 -41.012 1.00 91.50 131 TYR A O 1
ATOM 1022 N N . ALA A 1 132 ? 24.092 1.147 -42.524 1.00 89.56 132 ALA A N 1
ATOM 1023 C CA . ALA A 1 132 ? 25.373 1.858 -42.610 1.00 89.56 132 ALA A CA 1
ATOM 1024 C C . ALA A 1 132 ? 25.248 3.390 -42.719 1.00 89.56 132 ALA A C 1
ATOM 1026 O O . ALA A 1 132 ? 26.027 4.125 -42.118 1.00 89.56 132 ALA A O 1
ATOM 1027 N N . SER A 1 133 ? 24.235 3.899 -43.433 1.00 89.25 133 SER A N 1
ATOM 1028 C CA . SER A 1 133 ? 23.998 5.344 -43.583 1.00 89.25 133 SER A CA 1
ATOM 1029 C C . SER A 1 133 ? 23.691 6.065 -42.262 1.00 89.25 133 SER A C 1
ATOM 1031 O O . SER A 1 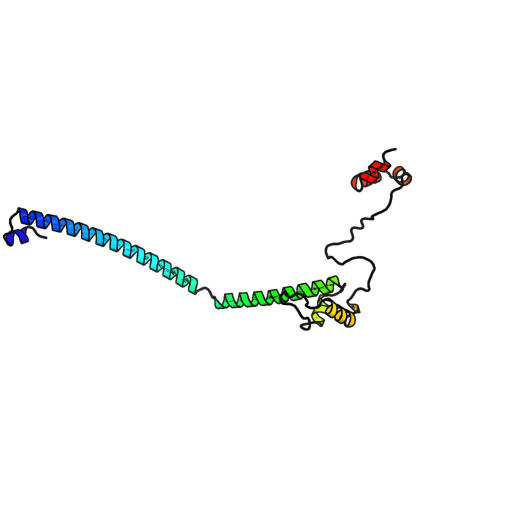133 ? 23.922 7.275 -42.149 1.00 89.25 133 SER A O 1
ATOM 1033 N N . GLN A 1 134 ? 23.158 5.330 -41.281 1.00 90.62 134 GLN A N 1
ATOM 1034 C CA . GLN A 1 134 ? 22.765 5.834 -39.966 1.00 90.62 134 GLN A CA 1
ATOM 1035 C C . GLN A 1 134 ? 23.939 5.956 -39.001 1.00 90.62 134 GLN A C 1
ATOM 1037 O O . GLN A 1 134 ? 23.773 6.566 -37.955 1.00 90.62 134 GLN A O 1
ATOM 1042 N N . PHE A 1 135 ? 25.122 5.444 -39.338 1.00 90.44 135 PHE A N 1
ATOM 1043 C CA . PHE A 1 135 ? 26.304 5.561 -38.491 1.00 90.44 135 PHE A CA 1
ATOM 1044 C C . PHE A 1 135 ? 27.270 6.600 -39.056 1.00 90.44 135 PHE A C 1
ATOM 1046 O O . PHE A 1 135 ? 27.360 6.823 -40.269 1.00 90.44 135 PHE A O 1
ATOM 1053 N N . GLU A 1 136 ? 27.956 7.310 -38.168 1.00 74.06 136 GLU A N 1
ATOM 1054 C CA . GLU A 1 136 ? 29.082 8.153 -38.555 1.00 74.06 136 GLU A CA 1
ATOM 1055 C C . GLU A 1 136 ? 30.245 7.278 -39.047 1.00 74.06 136 GLU A C 1
ATOM 1057 O O . GLU A 1 136 ? 30.544 6.232 -38.469 1.00 74.06 136 GLU A O 1
ATOM 1062 N N . ALA A 1 137 ? 30.900 7.693 -40.135 1.00 61.69 137 ALA A N 1
ATOM 1063 C CA . ALA A 1 137 ? 32.198 7.129 -40.491 1.00 61.69 137 ALA A CA 1
ATOM 1064 C C . ALA A 1 137 ? 33.202 7.554 -39.413 1.00 61.69 137 ALA A C 1
ATOM 1066 O O . ALA A 1 137 ? 33.153 8.711 -38.994 1.00 61.69 137 ALA A O 1
ATOM 1067 N N . GLU A 1 138 ? 34.084 6.649 -38.971 1.00 52.19 138 GLU A N 1
ATOM 1068 C CA . GLU A 1 138 ? 35.076 6.935 -37.926 1.00 52.19 138 GLU A CA 1
ATOM 1069 C C . GLU A 1 138 ? 35.823 8.244 -38.223 1.00 52.19 138 GLU A C 1
ATOM 1071 O O . GLU A 1 138 ? 36.681 8.318 -39.103 1.00 52.19 138 GLU A O 1
ATOM 1076 N N . GLN A 1 139 ? 35.480 9.299 -37.484 1.00 51.22 139 GLN A N 1
ATOM 1077 C CA . GLN A 1 139 ? 36.302 10.492 -37.370 1.00 51.22 139 GLN A CA 1
ATOM 1078 C C . GLN A 1 139 ? 37.260 10.263 -36.197 1.00 51.22 139 GLN A C 1
ATOM 1080 O O . GLN A 1 139 ? 36.817 9.855 -35.117 1.00 51.22 139 GLN A O 1
ATOM 1085 N N . PRO A 1 140 ? 38.571 10.505 -36.360 1.00 43.00 140 PRO A N 1
ATOM 1086 C CA . PRO A 1 140 ? 39.512 10.361 -35.265 1.00 43.00 140 PRO A CA 1
ATOM 1087 C C . PRO A 1 140 ? 39.265 11.483 -34.248 1.00 43.00 140 PRO A C 1
ATOM 1089 O O . PRO A 1 140 ? 39.724 12.608 -34.422 1.00 43.00 140 PRO A O 1
ATOM 1092 N N . GLY A 1 141 ? 38.544 11.165 -33.172 1.00 44.41 141 GLY A N 1
ATOM 1093 C CA . GLY A 1 141 ? 38.490 11.984 -31.963 1.00 44.41 141 GLY A CA 1
ATOM 1094 C C . GLY A 1 141 ? 37.086 12.261 -31.432 1.00 44.41 141 GLY A C 1
ATOM 1095 O O . GLY A 1 141 ? 36.382 13.125 -31.940 1.00 44.41 141 GLY A O 1
ATOM 1096 N N . GLY A 1 142 ? 36.753 11.614 -30.312 1.00 43.62 142 GLY A N 1
ATOM 1097 C CA . GLY A 1 142 ? 35.686 12.046 -29.406 1.00 43.62 142 GLY A CA 1
ATOM 1098 C C . GLY A 1 142 ? 34.689 10.943 -29.069 1.00 43.62 142 GLY A C 1
ATOM 1099 O O . GLY A 1 142 ? 33.783 10.661 -29.840 1.00 43.62 142 GLY A O 1
ATOM 1100 N N . THR A 1 143 ? 34.822 10.335 -27.890 1.00 46.09 143 THR A N 1
ATOM 1101 C CA . THR A 1 143 ? 33.809 9.425 -27.345 1.00 46.09 143 THR A CA 1
ATOM 1102 C C . THR A 1 143 ? 32.556 10.221 -26.956 1.00 46.09 143 THR A C 1
ATOM 1104 O O . THR A 1 143 ? 32.588 11.082 -26.075 1.00 46.09 143 THR A O 1
ATOM 1107 N N . GLY A 1 144 ? 31.452 9.950 -27.656 1.00 47.72 144 GLY A N 1
ATOM 1108 C CA . GLY A 1 144 ? 30.172 10.650 -27.545 1.00 47.72 144 GLY A CA 1
ATOM 1109 C C . GLY A 1 144 ? 29.522 10.539 -26.164 1.00 47.72 144 GLY A C 1
ATOM 1110 O O . GLY A 1 144 ? 28.857 9.556 -25.845 1.00 47.72 144 GLY A O 1
ATOM 1111 N N . SER A 1 145 ? 29.674 11.593 -25.362 1.00 44.19 145 SER A N 1
ATOM 1112 C CA . SER A 1 145 ? 28.886 11.847 -24.155 1.00 44.19 145 SER A CA 1
ATOM 1113 C C . SER A 1 145 ? 28.090 13.140 -24.337 1.00 44.19 145 SER A C 1
ATOM 1115 O O . SER A 1 145 ? 28.663 14.181 -24.660 1.00 44.19 145 SER A O 1
ATOM 1117 N N . ILE A 1 146 ? 26.778 13.085 -24.080 1.00 43.44 146 ILE A N 1
ATOM 1118 C CA . ILE A 1 146 ? 25.777 14.163 -24.265 1.00 43.44 146 ILE A CA 1
ATOM 1119 C C . ILE A 1 146 ? 26.013 15.392 -23.341 1.00 43.44 146 ILE A C 1
ATOM 1121 O O . ILE A 1 146 ? 25.240 16.341 -23.329 1.00 43.44 146 ILE A O 1
ATOM 1125 N N . GLY A 1 147 ? 27.119 15.437 -22.592 1.00 42.25 147 GLY A N 1
ATOM 1126 C CA . GLY A 1 147 ? 27.534 16.599 -21.793 1.00 42.25 147 GLY A CA 1
ATOM 1127 C C . GLY A 1 147 ? 28.813 17.297 -22.261 1.00 42.25 147 GLY A C 1
ATOM 1128 O O . GLY A 1 147 ? 29.199 18.301 -21.665 1.00 42.25 147 GLY A O 1
ATOM 1129 N N . ASN A 1 148 ? 29.498 16.792 -23.291 1.00 42.31 148 ASN A N 1
ATOM 1130 C CA . ASN A 1 148 ? 30.795 17.327 -23.692 1.00 42.31 148 ASN A CA 1
ATOM 1131 C C . ASN A 1 148 ? 30.680 18.143 -24.982 1.00 42.31 148 ASN A C 1
ATOM 1133 O O . ASN A 1 148 ? 31.159 17.730 -26.036 1.00 42.31 148 ASN A O 1
ATOM 1137 N N . PHE A 1 149 ? 30.113 19.352 -24.886 1.00 42.06 149 PHE A N 1
ATOM 1138 C CA . PHE A 1 149 ? 30.582 20.419 -25.769 1.00 42.06 149 PHE A CA 1
ATOM 1139 C C . PHE A 1 149 ? 32.105 20.411 -25.662 1.00 42.06 149 PHE A C 1
ATOM 1141 O O . PHE A 1 149 ? 32.630 20.463 -24.544 1.00 42.06 149 PHE A O 1
ATOM 1148 N N . GLN A 1 150 ? 32.818 20.309 -26.784 1.00 43.50 150 GLN A N 1
ATOM 1149 C CA . GLN A 1 150 ? 34.249 20.574 -26.795 1.00 43.50 150 GLN A CA 1
ATOM 1150 C C . GLN A 1 150 ? 34.434 21.986 -26.237 1.00 43.50 150 GLN A C 1
ATOM 1152 O O . GLN A 1 150 ? 34.351 22.981 -26.955 1.00 43.50 150 GLN A O 1
ATOM 1157 N N . ARG A 1 151 ? 34.704 22.098 -24.933 1.00 46.94 151 ARG A N 1
ATOM 1158 C CA . ARG A 1 151 ? 35.493 23.214 -24.448 1.00 46.94 151 ARG A CA 1
ATOM 1159 C C . ARG A 1 151 ? 36.805 23.015 -25.165 1.00 46.94 151 ARG A C 1
ATOM 1161 O O . ARG A 1 151 ? 37.573 22.130 -24.800 1.00 46.94 151 ARG A O 1
ATOM 1168 N N . ASN A 1 152 ? 37.002 23.794 -26.220 1.00 43.84 152 ASN A N 1
ATOM 1169 C CA . ASN A 1 152 ? 38.290 24.013 -26.836 1.00 43.84 152 ASN A CA 1
ATOM 1170 C C . ASN A 1 152 ? 39.199 24.647 -25.772 1.00 43.84 152 ASN A C 1
ATOM 1172 O O . ASN A 1 152 ? 39.474 25.842 -25.774 1.00 43.84 152 ASN A O 1
ATOM 1176 N N . ARG A 1 153 ? 39.599 23.848 -24.781 1.00 47.03 153 ARG A N 1
ATOM 1177 C CA . ARG A 1 153 ? 40.802 24.085 -24.015 1.00 47.03 153 ARG A CA 1
ATOM 1178 C C . ARG A 1 153 ? 41.895 23.698 -24.982 1.00 47.03 153 ARG A C 1
ATOM 1180 O O . ARG A 1 153 ? 42.245 22.529 -25.093 1.00 47.03 153 ARG A O 1
ATOM 1187 N N . SER A 1 154 ? 42.349 24.701 -25.722 1.00 39.38 154 SER A N 1
ATOM 1188 C CA . SER A 1 154 ? 43.637 24.717 -26.393 1.00 39.38 154 SER A CA 1
ATOM 1189 C C . SER A 1 154 ? 44.709 24.369 -25.358 1.00 39.38 154 SER A C 1
ATOM 1191 O O . SER A 1 154 ? 45.333 25.246 -24.766 1.00 39.38 154 SER A O 1
ATOM 1193 N N . THR A 1 155 ? 44.902 23.082 -25.088 1.00 40.41 155 THR A N 1
ATOM 1194 C CA . THR A 1 155 ? 46.089 22.586 -24.411 1.00 40.41 155 THR A CA 1
ATOM 1195 C C . THR A 1 155 ? 47.249 22.792 -25.367 1.00 40.41 155 THR A C 1
ATOM 1197 O O . THR A 1 155 ? 47.383 22.065 -26.349 1.00 40.41 155 THR A O 1
ATOM 1200 N N . GLY A 1 156 ? 48.059 23.809 -25.071 1.00 46.81 156 GLY A N 1
ATOM 1201 C CA . GLY A 1 156 ? 49.388 23.974 -25.645 1.00 46.81 156 GLY A CA 1
ATOM 1202 C C . GLY A 1 156 ? 49.514 25.040 -26.729 1.00 46.81 156 GLY A C 1
ATOM 1203 O O . GLY A 1 156 ? 49.989 24.740 -27.818 1.00 46.81 156 GLY A O 1
ATOM 1204 N N . LYS A 1 157 ? 49.194 26.302 -26.423 1.00 49.75 157 LYS A N 1
ATOM 1205 C CA . LYS A 1 157 ? 49.952 27.406 -27.028 1.00 49.75 157 LYS A CA 1
ATOM 1206 C C . LYS A 1 157 ? 50.966 27.860 -25.984 1.00 49.75 157 LYS A C 1
ATOM 1208 O O . LYS A 1 157 ? 50.628 28.627 -25.092 1.00 49.75 157 LYS A O 1
ATOM 1213 N N . THR A 1 158 ? 52.177 27.311 -26.035 1.00 57.06 158 THR A N 1
ATOM 1214 C CA . THR A 1 158 ? 53.303 27.783 -25.220 1.00 57.06 158 THR A CA 1
ATOM 1215 C C . THR A 1 158 ? 53.583 29.229 -25.605 1.00 57.06 158 THR A C 1
ATOM 1217 O O . THR A 1 158 ? 54.135 29.481 -26.675 1.00 57.06 158 THR A O 1
ATOM 1220 N N . ILE A 1 159 ? 53.141 30.169 -24.773 1.00 67.75 159 ILE A N 1
ATOM 1221 C CA . ILE A 1 159 ? 53.420 31.591 -24.959 1.00 67.75 159 ILE A CA 1
ATOM 1222 C C . ILE A 1 159 ? 54.912 31.788 -24.717 1.00 67.75 159 ILE A C 1
ATOM 1224 O O . ILE A 1 159 ? 55.430 31.498 -23.639 1.00 67.75 159 ILE A O 1
ATOM 1228 N N . THR A 1 160 ? 55.616 32.255 -25.738 1.00 76.19 160 THR A N 1
ATOM 1229 C CA . THR A 1 160 ? 57.041 32.564 -25.626 1.00 76.19 160 THR A CA 1
ATOM 1230 C C . THR A 1 160 ? 57.254 33.868 -24.845 1.00 76.19 160 THR A C 1
ATOM 1232 O O . THR A 1 160 ? 56.370 34.724 -24.759 1.00 76.19 160 THR A O 1
ATOM 1235 N N . LYS A 1 161 ? 58.453 34.066 -24.277 1.00 77.81 161 LYS A N 1
ATOM 1236 C CA . LYS A 1 161 ? 58.794 35.292 -23.524 1.00 77.81 161 LYS A CA 1
ATOM 1237 C C . LYS A 1 161 ? 58.605 36.575 -24.351 1.00 77.81 161 LYS A C 1
ATOM 1239 O O . LYS A 1 161 ? 58.209 37.605 -23.808 1.00 77.81 161 LYS A O 1
ATOM 1244 N N . GLU A 1 162 ? 58.882 36.524 -25.652 1.00 78.19 162 GLU A N 1
ATOM 1245 C CA . GLU A 1 162 ? 58.728 37.672 -26.555 1.00 78.19 162 GLU A CA 1
ATOM 1246 C C . GLU A 1 162 ? 57.255 38.015 -26.787 1.00 78.19 162 GLU A C 1
ATOM 1248 O O . GLU A 1 162 ? 56.869 39.183 -26.708 1.00 78.19 162 GLU A O 1
ATOM 1253 N N . GLU A 1 163 ? 56.411 36.997 -26.958 1.00 78.44 163 GLU A N 1
ATOM 1254 C CA . GLU A 1 163 ? 54.962 37.166 -27.066 1.00 78.44 163 GLU A CA 1
ATOM 1255 C C . GLU A 1 163 ? 54.370 37.724 -25.766 1.00 78.44 163 GLU A C 1
ATOM 1257 O O . GLU A 1 163 ? 53.520 38.612 -25.812 1.00 78.44 163 GLU A O 1
ATOM 1262 N N . PHE A 1 164 ? 54.875 37.304 -24.599 1.00 82.75 164 PHE A N 1
ATOM 1263 C CA . PHE A 1 164 ? 54.465 37.874 -23.313 1.00 82.75 164 PHE A CA 1
ATOM 1264 C C . PHE A 1 164 ? 54.794 39.361 -23.176 1.00 82.75 164 PHE A C 1
ATOM 1266 O O . PHE A 1 164 ? 53.959 40.143 -22.715 1.00 82.75 164 PHE A O 1
ATOM 1273 N N . LYS A 1 165 ? 55.976 39.789 -23.633 1.00 83.88 165 LYS A N 1
ATOM 1274 C CA . LYS A 1 165 ? 56.354 41.211 -23.630 1.00 83.88 165 LYS A CA 1
ATOM 1275 C C . LYS A 1 165 ? 55.540 42.033 -24.631 1.00 83.88 165 LYS A C 1
ATOM 1277 O O . LYS A 1 165 ? 55.233 43.188 -24.339 1.00 83.88 165 LYS A O 1
ATOM 1282 N N . ALA A 1 166 ? 55.147 41.442 -25.755 1.00 85.06 166 ALA A N 1
ATOM 1283 C CA . ALA A 1 166 ? 54.295 42.088 -26.750 1.00 85.06 166 ALA A CA 1
ATOM 1284 C C . ALA A 1 166 ? 52.811 42.162 -26.338 1.00 85.06 166 ALA A C 1
ATOM 1286 O O . ALA A 1 166 ? 52.085 43.017 -26.845 1.00 85.06 166 ALA A O 1
ATOM 1287 N N . MET A 1 167 ? 52.351 41.309 -25.414 1.00 82.50 167 MET A N 1
ATOM 1288 C CA . MET A 1 167 ? 50.968 41.340 -24.935 1.00 82.50 167 MET A CA 1
ATOM 1289 C C . MET A 1 167 ? 50.650 42.624 -24.165 1.00 82.50 167 MET A C 1
ATOM 1291 O O . MET A 1 167 ? 51.411 43.058 -23.291 1.00 82.50 167 MET A O 1
ATOM 1295 N N . GLY A 1 168 ? 49.479 43.193 -24.459 1.00 84.00 168 GLY A N 1
ATOM 1296 C CA . GLY A 1 168 ? 48.922 44.324 -23.728 1.00 84.00 168 GLY A CA 1
ATOM 1297 C C . GLY A 1 168 ? 48.494 43.944 -22.308 1.00 84.00 168 GLY A C 1
ATOM 1298 O O . GLY A 1 168 ? 48.355 42.770 -21.966 1.00 84.00 168 GLY A O 1
ATOM 1299 N N . TYR A 1 169 ? 48.247 44.952 -21.469 1.00 81.69 169 TYR A N 1
ATOM 1300 C CA . TYR A 1 169 ? 47.898 44.755 -20.055 1.00 81.69 169 TYR A CA 1
ATOM 1301 C C . TYR A 1 169 ? 46.694 43.821 -19.847 1.00 81.69 169 TYR A C 1
ATOM 1303 O O . TYR A 1 169 ? 46.736 42.937 -18.995 1.00 81.69 169 TYR A O 1
ATOM 1311 N N . LEU A 1 170 ? 45.639 43.979 -20.653 1.00 82.31 170 LEU A N 1
ATOM 1312 C CA . LEU A 1 170 ? 44.428 43.162 -20.543 1.00 82.31 170 LEU A CA 1
ATOM 1313 C C . LEU A 1 170 ? 44.682 41.687 -20.868 1.00 82.31 170 LEU A C 1
ATOM 1315 O O . LEU A 1 170 ? 44.112 40.816 -20.218 1.00 82.31 170 LEU A O 1
ATOM 1319 N N . ASP A 1 171 ? 45.547 41.401 -21.837 1.00 82.56 171 ASP A N 1
ATOM 1320 C CA . ASP A 1 171 ? 45.849 40.026 -22.239 1.00 82.56 171 ASP A CA 1
ATOM 1321 C C . ASP A 1 171 ? 46.758 39.338 -21.218 1.00 82.56 171 ASP A C 1
ATOM 1323 O O . ASP A 1 171 ? 46.571 38.165 -20.904 1.00 82.56 171 ASP A O 1
ATOM 1327 N N . ARG A 1 172 ? 47.662 40.099 -20.596 1.00 83.69 172 ARG A N 1
ATOM 1328 C CA . ARG A 1 172 ? 48.453 39.634 -19.451 1.00 83.69 172 ARG A CA 1
ATOM 1329 C C . ARG A 1 172 ? 47.588 39.339 -18.224 1.00 83.69 172 ARG A C 1
ATOM 1331 O O . ARG A 1 172 ? 47.793 38.317 -17.582 1.00 83.69 172 ARG A O 1
ATOM 1338 N N . ALA A 1 173 ? 46.602 40.188 -17.925 1.00 84.50 173 ALA A N 1
ATOM 1339 C CA . ALA A 1 173 ? 45.668 39.973 -16.817 1.00 84.50 173 ALA A CA 1
ATOM 1340 C C . ALA A 1 173 ? 44.767 38.744 -17.041 1.00 84.50 173 ALA A C 1
ATOM 1342 O O . ALA A 1 173 ? 44.483 37.997 -16.102 1.00 84.50 173 ALA A O 1
ATOM 1343 N N . LYS A 1 174 ? 44.354 38.501 -18.293 1.00 84.31 174 LYS A N 1
ATOM 1344 C CA . LYS A 1 174 ? 43.662 37.261 -18.671 1.00 84.31 174 LYS A CA 1
ATOM 1345 C C . LYS A 1 174 ? 44.567 36.049 -18.494 1.00 84.31 174 LYS A C 1
ATOM 1347 O O . LYS A 1 174 ? 44.148 35.101 -17.845 1.00 84.31 174 LYS A O 1
ATOM 1352 N N . LEU A 1 175 ? 45.818 36.111 -18.962 1.00 82.94 175 LEU A N 1
ATOM 1353 C CA . LEU A 1 175 ? 46.770 35.014 -18.768 1.00 82.94 175 LEU A CA 1
ATOM 1354 C C . LEU A 1 175 ? 46.995 34.716 -17.281 1.00 82.94 175 LEU A C 1
ATOM 1356 O O . LEU A 1 175 ? 46.969 33.560 -16.894 1.00 82.94 175 LEU A O 1
ATOM 1360 N N . GLN A 1 176 ? 47.127 35.740 -16.436 1.00 84.50 176 GLN A N 1
ATOM 1361 C CA . GLN A 1 176 ? 47.238 35.558 -14.987 1.00 84.50 176 GLN A CA 1
ATOM 1362 C C . GLN A 1 176 ? 46.009 34.868 -14.373 1.00 84.50 176 GLN A C 1
ATOM 1364 O O . GLN A 1 176 ? 46.139 34.172 -13.371 1.00 84.50 176 GLN A O 1
ATOM 1369 N N . SER A 1 177 ? 44.822 35.085 -14.941 1.00 79.00 177 SER A N 1
ATOM 1370 C CA . SER A 1 177 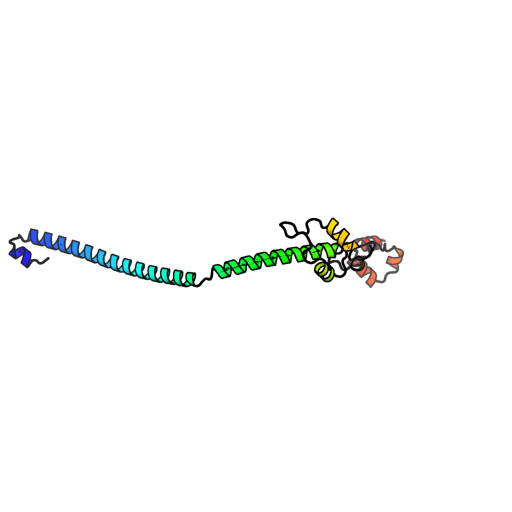? 43.571 34.499 -14.448 1.00 79.00 177 SER A CA 1
ATOM 1371 C C . SER A 1 177 ? 43.372 33.063 -14.939 1.00 79.00 177 SER A C 1
ATOM 1373 O O . SER A 1 177 ? 42.907 32.216 -14.179 1.00 79.00 177 SER A O 1
ATOM 1375 N N . ASP A 1 178 ? 43.722 32.797 -16.199 1.00 80.81 178 ASP A N 1
ATOM 1376 C CA . ASP A 1 178 ? 43.482 31.520 -16.875 1.00 80.81 178 ASP A CA 1
ATOM 1377 C C . ASP A 1 178 ? 44.622 30.507 -16.652 1.00 80.81 178 ASP A C 1
ATOM 1379 O O . ASP A 1 178 ? 44.360 29.307 -16.558 1.00 80.81 178 ASP A O 1
ATOM 1383 N N . ASP A 1 179 ? 45.869 30.983 -16.550 1.00 81.06 179 ASP A N 1
ATOM 1384 C CA . ASP A 1 179 ? 47.081 30.190 -16.302 1.00 81.06 179 ASP A CA 1
ATOM 1385 C C . ASP A 1 179 ? 48.102 30.975 -15.435 1.00 81.06 179 ASP A C 1
ATOM 1387 O O . ASP A 1 179 ? 49.065 31.575 -15.941 1.00 81.06 179 ASP A O 1
ATOM 1391 N N . PRO A 1 180 ? 47.888 31.003 -14.102 1.00 80.88 180 PRO A N 1
ATOM 1392 C CA . PRO A 1 180 ? 48.722 31.766 -13.175 1.00 80.88 180 PRO A CA 1
ATOM 1393 C C . PRO A 1 180 ? 50.188 31.316 -13.144 1.00 80.88 180 PRO A C 1
ATOM 1395 O O . PRO A 1 180 ? 51.075 32.139 -12.908 1.00 80.88 180 PRO A O 1
ATOM 1398 N N . ASP A 1 181 ? 50.455 30.027 -13.363 1.00 80.62 181 ASP A N 1
ATOM 1399 C CA . ASP A 1 181 ? 51.800 29.456 -13.271 1.00 80.62 181 ASP A CA 1
ATOM 1400 C C . ASP A 1 181 ? 52.661 29.920 -14.450 1.00 80.62 181 ASP A C 1
ATOM 1402 O O . ASP A 1 181 ? 53.741 30.482 -14.237 1.00 80.62 181 ASP A O 1
ATOM 1406 N N . THR A 1 182 ? 52.132 29.828 -15.676 1.00 80.38 182 THR A N 1
ATOM 1407 C CA . THR A 1 182 ? 52.808 30.339 -16.879 1.00 80.38 182 THR A CA 1
ATOM 1408 C C . THR A 1 182 ? 53.031 31.853 -16.799 1.00 80.38 182 THR A C 1
ATOM 1410 O O . THR A 1 182 ? 54.106 32.347 -17.144 1.00 80.38 182 THR A O 1
ATOM 1413 N N . TYR A 1 183 ? 52.055 32.616 -16.288 1.00 84.19 183 TYR A N 1
ATOM 1414 C CA . TYR A 1 183 ? 52.223 34.056 -16.064 1.00 84.19 183 TYR A CA 1
ATOM 1415 C C . TYR A 1 183 ? 53.379 34.359 -15.099 1.00 84.19 183 TYR A C 1
ATOM 1417 O O . TYR A 1 183 ? 54.229 35.203 -15.389 1.00 84.19 183 TYR A O 1
ATOM 1425 N N . ASN A 1 184 ? 53.429 33.670 -13.956 1.00 85.50 184 ASN A N 1
ATOM 1426 C CA . ASN A 1 184 ? 54.435 33.907 -12.923 1.00 85.50 184 ASN A CA 1
ATOM 1427 C C . ASN A 1 184 ? 55.848 33.508 -13.366 1.00 85.50 184 ASN A C 1
ATOM 1429 O O . ASN A 1 184 ? 56.812 34.133 -12.926 1.00 85.50 184 ASN A O 1
ATOM 1433 N N . GLU A 1 185 ? 55.999 32.492 -14.217 1.00 84.12 185 GLU A N 1
ATOM 1434 C CA . GLU A 1 185 ? 57.293 32.145 -14.818 1.00 84.12 185 GLU A CA 1
ATOM 1435 C C . GLU A 1 185 ? 57.771 33.207 -15.814 1.00 84.12 185 GLU A C 1
ATOM 1437 O O . GLU A 1 185 ? 58.943 33.588 -15.798 1.00 84.12 185 GLU A O 1
ATOM 1442 N N . LEU A 1 186 ? 56.869 33.732 -16.647 1.00 83.25 186 LEU A N 1
ATOM 1443 C CA . LEU A 1 186 ? 57.198 34.737 -17.663 1.00 83.25 186 LEU A CA 1
ATOM 1444 C C . LEU A 1 186 ? 57.375 36.151 -17.082 1.00 83.25 186 LEU A C 1
ATOM 1446 O O . LEU A 1 186 ? 58.054 36.977 -17.691 1.00 83.25 186 LEU A O 1
ATOM 1450 N N . ALA A 1 187 ? 56.799 36.431 -15.909 1.00 82.50 187 ALA A N 1
ATOM 1451 C CA . ALA A 1 187 ? 56.892 37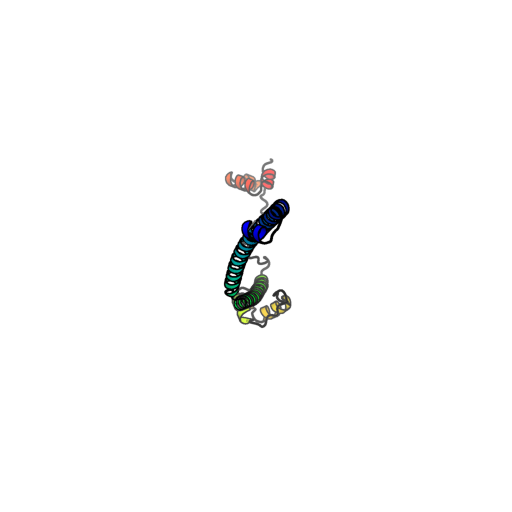.718 -15.215 1.00 82.50 187 ALA A CA 1
ATOM 1452 C C . ALA A 1 187 ? 58.126 37.866 -14.298 1.00 82.50 187 ALA A C 1
ATOM 1454 O O . ALA A 1 187 ? 58.342 38.950 -13.758 1.00 82.50 187 ALA A O 1
ATOM 1455 N N . LYS A 1 188 ? 58.917 36.802 -14.088 1.00 77.06 188 LYS A N 1
ATOM 1456 C CA . LYS A 1 188 ? 60.032 36.764 -13.118 1.00 77.06 188 LYS A CA 1
ATOM 1457 C C . LYS A 1 188 ? 61.376 37.347 -13.599 1.00 77.06 188 LYS A C 1
ATOM 1459 O O . LYS A 1 188 ? 62.346 37.251 -12.852 1.00 77.06 188 LYS A O 1
ATOM 1464 N N . GLU A 1 189 ? 61.446 37.986 -14.769 1.00 57.22 189 GLU A N 1
ATOM 1465 C CA . GLU A 1 189 ? 62.645 38.704 -15.267 1.00 57.22 189 GLU A CA 1
ATOM 1466 C C . GLU A 1 189 ? 62.317 40.050 -15.925 1.00 57.22 189 GLU A C 1
ATOM 1468 O O . GLU A 1 189 ? 61.590 40.066 -16.950 1.00 57.22 189 GLU A O 1
#

pLDDT: mean 86.73, std 16.11, range [39.38, 98.75]

Radius of gyration: 46.58 Å; chains: 1; bounding box: 105×60×111 Å

InterPro domains:
  IPR009636 Capsid assembly scaffolding protein [PF06810] (1-148)

Foldseek 3Di:
DDLVVCVVVVDDPVVSVVVVVVVVVVVVVVVVVVVVVVVVVVVVVVVVVVVVVVVVVVVPDPPVVVVVVVVVVVVVVLVVLLLVQQLVLCVQQAFQDSPVLCVVCDPVFDADPRSHGPDSPVVSVVSCVVPVVRHDDDDPDDRDDPPDPPPPPVPDPLQDLVNQVVDDPVVLVVCCVVPVPSSVVSVVD

Secondary structure (DSSP, 8-state):
--HHHHHHTT--HHHHHHHHHHHHHHHHHHHHHHHHHHHHHHHHHHHHHHHHHHHHHHHTS-HHHHHHHHHHHHHHHHHHHHHHHHHHHHHHTTBS-HHHHHHHHGGG--B-TTSSBS-HHHHHHHHHHHTGGGB----SS----TT-------------HHHHHHS-HHHHHHHHHH-HHHHHHHT--